Protein AF-A0A1Y1KBS5-F1 (afdb_monomer_lite)

Structure (mmCIF, N/CA/C/O backbone):
data_AF-A0A1Y1KBS5-F1
#
_entry.id   AF-A0A1Y1KBS5-F1
#
loop_
_atom_site.group_PDB
_atom_site.id
_atom_site.type_symbol
_atom_site.label_atom_id
_atom_site.label_alt_id
_atom_site.label_comp_id
_atom_site.label_asym_id
_atom_site.label_entity_id
_atom_site.label_seq_id
_atom_site.pdbx_PDB_ins_code
_atom_site.Cartn_x
_atom_site.Cartn_y
_atom_site.Cartn_z
_atom_site.occupancy
_atom_site.B_iso_or_equiv
_atom_site.auth_seq_id
_atom_site.auth_comp_id
_atom_site.auth_asym_id
_atom_site.auth_atom_id
_atom_site.pdbx_PDB_model_num
ATOM 1 N N . GLU A 1 1 ? 8.870 -13.545 -20.512 1.00 78.00 1 GLU A N 1
ATOM 2 C CA . GLU A 1 1 ? 8.605 -12.114 -20.749 1.00 78.00 1 GLU A CA 1
ATOM 3 C C . GLU A 1 1 ? 7.299 -11.747 -20.062 1.00 78.00 1 GLU A C 1
ATOM 5 O O . GLU A 1 1 ? 6.358 -12.534 -20.105 1.00 78.00 1 GLU A O 1
ATOM 10 N N . LEU A 1 2 ? 7.279 -10.629 -19.345 1.00 89.31 2 LEU A N 1
ATOM 11 C CA . LEU A 1 2 ? 6.117 -10.057 -18.674 1.00 89.31 2 LEU A CA 1
ATOM 12 C C . LEU A 1 2 ? 5.670 -8.845 -19.486 1.00 89.31 2 LEU A C 1
ATOM 14 O O . LEU A 1 2 ? 6.480 -7.964 -19.762 1.00 89.31 2 LEU A O 1
ATOM 18 N N . ASN A 1 3 ? 4.390 -8.800 -19.827 1.00 93.50 3 ASN A N 1
ATOM 19 C CA . ASN A 1 3 ? 3.772 -7.675 -20.507 1.00 93.50 3 ASN A CA 1
ATOM 20 C C . ASN A 1 3 ? 2.377 -7.476 -19.905 1.00 93.50 3 ASN A C 1
ATOM 22 O O . ASN A 1 3 ? 1.465 -8.260 -20.171 1.00 93.50 3 ASN A O 1
ATOM 26 N N . VAL A 1 4 ? 2.243 -6.492 -19.018 1.00 93.81 4 VAL A N 1
ATOM 27 C CA . VAL A 1 4 ? 1.003 -6.224 -18.278 1.00 93.81 4 VAL A CA 1
ATOM 28 C C . VAL A 1 4 ? 0.639 -4.753 -18.380 1.00 93.81 4 VAL A C 1
ATOM 30 O O . VAL A 1 4 ? 1.510 -3.890 -18.319 1.00 93.81 4 VAL A O 1
ATOM 33 N N . TRP A 1 5 ? -0.653 -4.479 -18.533 1.00 93.69 5 TRP A N 1
ATOM 34 C CA . TRP A 1 5 ? -1.177 -3.131 -18.716 1.00 93.69 5 TRP A CA 1
ATOM 35 C C . TRP A 1 5 ? -2.374 -2.907 -17.812 1.00 93.69 5 TRP A C 1
ATOM 37 O O . TRP A 1 5 ? -3.253 -3.766 -17.696 1.00 93.69 5 TRP A O 1
ATOM 47 N N . TYR A 1 6 ? -2.429 -1.723 -17.222 1.00 93.75 6 TYR A N 1
ATOM 48 C CA . TYR A 1 6 ? -3.608 -1.197 -16.564 1.00 93.75 6 TYR A CA 1
ATOM 49 C C . TYR A 1 6 ? -3.819 0.235 -17.046 1.00 93.75 6 TYR A C 1
ATOM 51 O O . TYR A 1 6 ? -3.122 1.147 -16.620 1.00 93.75 6 TYR A O 1
ATOM 59 N N . LEU A 1 7 ? -4.784 0.429 -17.951 1.00 92.12 7 LEU A N 1
ATOM 60 C CA . LEU A 1 7 ? -4.988 1.709 -18.639 1.00 92.12 7 LEU A CA 1
ATOM 61 C C . LEU A 1 7 ? -3.697 2.171 -19.347 1.00 92.12 7 LEU A C 1
ATOM 63 O O . LEU A 1 7 ? -3.204 1.451 -20.215 1.00 92.12 7 LEU A O 1
ATOM 67 N N . ASP A 1 8 ? -3.179 3.353 -19.009 1.00 91.19 8 ASP A N 1
ATOM 68 C CA . ASP A 1 8 ? -1.936 3.925 -19.534 1.00 91.19 8 ASP A CA 1
ATOM 69 C C . ASP A 1 8 ? -0.667 3.393 -18.846 1.00 91.19 8 ASP A C 1
ATOM 71 O O . ASP A 1 8 ? 0.430 3.563 -19.383 1.00 91.19 8 ASP A O 1
ATOM 75 N N . ASP A 1 9 ? -0.801 2.697 -17.713 1.00 91.75 9 ASP A N 1
ATOM 76 C CA . ASP A 1 9 ? 0.324 2.106 -16.989 1.00 91.75 9 ASP A CA 1
ATOM 77 C C . ASP A 1 9 ? 0.682 0.729 -17.572 1.00 91.75 9 ASP A C 1
ATOM 79 O O . ASP A 1 9 ? 0.059 -0.294 -17.268 1.00 91.75 9 ASP A O 1
ATOM 83 N N . GLY A 1 10 ? 1.711 0.703 -18.422 1.00 93.50 10 GLY A N 1
ATOM 84 C CA . GLY A 1 10 ? 2.309 -0.511 -18.982 1.00 93.50 10 GLY A CA 1
ATOM 85 C C . GLY A 1 10 ? 3.584 -0.927 -18.248 1.00 93.50 10 GLY A C 1
ATOM 86 O O . GLY A 1 10 ? 4.426 -0.095 -17.916 1.00 93.50 10 GLY A O 1
ATOM 87 N N . THR A 1 11 ? 3.763 -2.226 -18.008 1.00 94.44 11 THR A N 1
ATOM 88 C CA . THR A 1 11 ? 4.992 -2.797 -17.438 1.00 94.44 11 THR A CA 1
ATOM 89 C C . THR A 1 11 ? 5.506 -3.933 -18.306 1.00 94.44 11 THR A C 1
ATOM 91 O O . THR A 1 11 ? 4.813 -4.926 -18.541 1.00 94.44 11 THR A O 1
ATOM 94 N N . LEU A 1 12 ? 6.757 -3.785 -18.739 1.00 94.56 12 LEU A N 1
ATOM 95 C CA . LEU A 1 12 ? 7.503 -4.774 -19.506 1.00 94.56 12 LEU A CA 1
ATOM 96 C C . LEU A 1 12 ? 8.631 -5.339 -18.641 1.00 94.56 12 LEU A C 1
ATOM 98 O O . LEU A 1 12 ? 9.359 -4.577 -18.005 1.00 94.56 12 LEU A O 1
ATOM 102 N N . ALA A 1 13 ? 8.810 -6.659 -18.637 1.00 93.50 13 ALA A N 1
ATOM 103 C CA . ALA A 1 13 ? 9.985 -7.282 -18.032 1.00 93.50 13 ALA A CA 1
ATOM 104 C C . ALA A 1 13 ? 10.478 -8.479 -18.851 1.00 93.50 13 ALA A C 1
ATOM 106 O O . ALA A 1 13 ? 9.712 -9.348 -19.265 1.00 93.50 13 ALA A O 1
ATOM 107 N N . GLY A 1 14 ? 11.785 -8.557 -19.049 1.00 93.31 14 GLY A N 1
ATOM 108 C CA . GLY A 1 14 ? 12.427 -9.563 -19.885 1.00 93.31 14 GLY A CA 1
ATOM 109 C C . GLY A 1 14 ? 13.926 -9.319 -19.943 1.00 93.31 14 GLY A C 1
ATOM 110 O O . GLY A 1 14 ? 14.475 -8.610 -19.096 1.00 93.31 14 GLY A O 1
ATOM 111 N N . ASP A 1 15 ? 14.588 -9.897 -20.938 1.00 92.88 15 ASP A N 1
ATOM 112 C CA . ASP A 1 15 ? 15.961 -9.523 -21.244 1.00 92.88 15 ASP A CA 1
ATOM 113 C C . ASP A 1 15 ? 16.031 -8.074 -21.756 1.00 92.88 15 ASP A C 1
ATOM 115 O O . ASP A 1 15 ? 15.065 -7.514 -22.281 1.00 92.88 15 ASP A O 1
ATOM 119 N N . SER A 1 16 ? 17.193 -7.447 -21.582 1.00 92.25 16 SER A N 1
ATOM 120 C CA . SER A 1 16 ? 17.376 -6.032 -21.901 1.00 92.25 16 SER A CA 1
ATOM 121 C C . SER A 1 16 ? 17.174 -5.715 -23.383 1.00 92.25 16 SER A C 1
ATOM 123 O O . SER A 1 16 ? 16.747 -4.607 -23.700 1.00 92.25 16 SER A O 1
ATOM 125 N N . ALA A 1 17 ? 17.460 -6.655 -24.290 1.00 92.31 17 ALA A N 1
ATOM 126 C CA . ALA A 1 17 ? 17.305 -6.439 -25.724 1.00 92.31 17 ALA A CA 1
ATOM 127 C C . ALA A 1 17 ? 15.826 -6.458 -26.129 1.00 92.31 17 ALA A C 1
ATOM 129 O O . ALA A 1 17 ? 15.384 -5.546 -26.833 1.00 92.31 17 ALA A O 1
ATOM 130 N N . SER A 1 18 ? 15.059 -7.431 -25.635 1.00 94.00 18 SER A N 1
ATOM 131 C CA . SER A 1 18 ? 13.620 -7.537 -25.895 1.00 94.00 18 SER A CA 1
ATOM 132 C C . SER A 1 18 ? 12.861 -6.350 -25.313 1.00 94.00 18 SER A C 1
ATOM 134 O O . SER A 1 18 ? 12.137 -5.683 -26.044 1.00 94.00 18 SER A O 1
ATOM 136 N N . VAL A 1 19 ? 13.110 -5.979 -24.048 1.00 95.19 19 VAL A N 1
ATOM 137 C CA . VAL A 1 19 ? 12.432 -4.823 -23.424 1.00 95.19 19 VAL A CA 1
ATOM 138 C C . VAL A 1 19 ? 12.747 -3.518 -24.162 1.00 95.19 19 VAL A C 1
ATOM 140 O O . VAL A 1 19 ? 11.865 -2.679 -24.337 1.00 95.19 19 VAL A O 1
ATOM 143 N N . LEU A 1 20 ? 13.987 -3.333 -24.627 1.00 94.50 20 LEU A N 1
ATOM 144 C CA . LEU A 1 20 ? 14.370 -2.154 -25.406 1.00 94.50 20 LEU A CA 1
ATOM 145 C C . LEU A 1 20 ? 13.650 -2.112 -26.764 1.00 94.50 20 LEU A C 1
ATOM 147 O O . LEU A 1 20 ? 13.187 -1.048 -27.179 1.00 94.50 20 LEU A O 1
ATOM 151 N N . SER A 1 21 ? 13.549 -3.260 -27.439 1.00 95.25 21 SER A N 1
ATOM 152 C CA . SER A 1 21 ? 12.833 -3.399 -28.711 1.00 95.25 21 SER A CA 1
ATOM 153 C C . SER A 1 21 ? 11.339 -3.116 -28.547 1.00 95.25 21 SER A C 1
ATOM 155 O O . SER A 1 21 ? 10.781 -2.296 -29.279 1.00 95.25 21 SER A O 1
ATOM 157 N N . ASP A 1 22 ? 10.708 -3.724 -27.544 1.00 95.19 22 ASP A N 1
ATOM 158 C CA . ASP A 1 22 ? 9.288 -3.545 -27.238 1.00 95.19 22 ASP A CA 1
ATOM 159 C C . ASP A 1 22 ? 8.978 -2.092 -26.871 1.00 95.19 22 ASP A C 1
ATOM 161 O O . ASP A 1 22 ? 8.011 -1.507 -27.361 1.00 95.19 22 ASP A O 1
ATOM 165 N N . PHE A 1 23 ? 9.830 -1.461 -26.060 1.00 95.12 23 PHE A N 1
ATOM 166 C CA . PHE A 1 23 ? 9.672 -0.055 -25.699 1.00 95.12 23 PHE A CA 1
ATOM 167 C C . PHE A 1 23 ? 9.786 0.871 -26.920 1.00 95.12 23 PHE A C 1
ATOM 169 O O . PHE A 1 23 ? 8.976 1.788 -27.082 1.00 95.12 23 PHE A O 1
ATOM 176 N N . ALA A 1 24 ? 10.731 0.609 -27.830 1.00 95.12 24 ALA A N 1
ATOM 177 C CA . ALA A 1 24 ? 10.845 1.353 -29.085 1.00 95.12 24 ALA A CA 1
ATOM 178 C C . ALA A 1 24 ? 9.603 1.173 -29.976 1.00 95.12 24 ALA A C 1
ATOM 180 O O . ALA A 1 24 ? 9.110 2.147 -30.559 1.00 95.12 24 ALA A O 1
ATOM 181 N N . GLN A 1 25 ? 9.067 -0.048 -30.048 1.00 95.44 25 GLN A N 1
ATOM 182 C CA . GLN A 1 25 ? 7.834 -0.339 -30.773 1.00 95.44 25 GLN A CA 1
ATOM 183 C C . GLN A 1 25 ? 6.643 0.411 -30.168 1.00 95.44 25 GLN A C 1
ATOM 185 O O . GLN A 1 25 ? 5.883 1.029 -30.910 1.00 95.44 25 GLN A O 1
ATOM 190 N N . ILE A 1 26 ? 6.513 0.441 -28.840 1.00 94.88 26 ILE A N 1
ATOM 191 C CA . ILE A 1 26 ? 5.456 1.193 -28.151 1.00 94.88 26 ILE A CA 1
ATOM 192 C C . ILE A 1 26 ? 5.533 2.679 -28.499 1.00 94.88 26 ILE A C 1
ATOM 194 O O . ILE A 1 26 ? 4.509 3.262 -28.850 1.00 94.88 26 ILE A O 1
ATOM 198 N N . ILE A 1 27 ? 6.718 3.296 -28.460 1.00 94.38 27 ILE A N 1
ATOM 199 C CA . ILE A 1 27 ? 6.883 4.709 -28.843 1.00 94.38 27 ILE A CA 1
ATOM 200 C C . ILE A 1 27 ? 6.429 4.929 -30.294 1.00 94.38 27 ILE A C 1
ATOM 202 O O . ILE A 1 27 ? 5.740 5.908 -30.589 1.00 94.38 27 ILE A O 1
ATOM 206 N N . HIS A 1 28 ? 6.803 4.027 -31.203 1.00 95.31 28 HIS A N 1
ATOM 207 C CA . HIS A 1 28 ? 6.451 4.133 -32.616 1.00 95.31 28 HIS A CA 1
ATOM 208 C C . HIS A 1 28 ? 4.943 3.984 -32.865 1.00 95.31 28 HIS A C 1
ATOM 210 O O . HIS A 1 28 ? 4.353 4.833 -33.534 1.00 95.31 28 HIS A O 1
A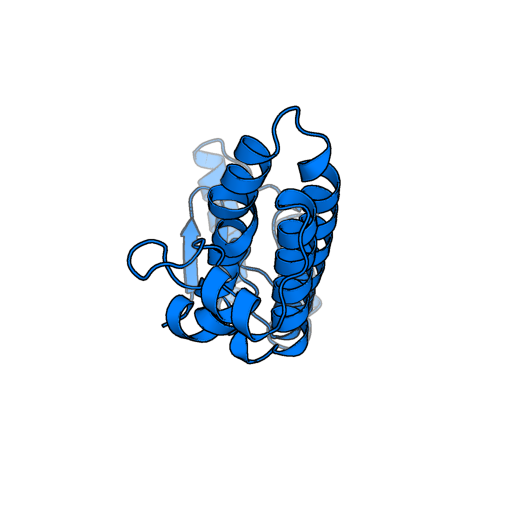TOM 216 N N . GLU A 1 29 ? 4.312 2.945 -32.316 1.00 95.44 29 GLU A N 1
ATOM 217 C CA . GLU A 1 29 ? 2.877 2.692 -32.489 1.00 95.44 29 GLU A CA 1
ATOM 218 C C . GLU A 1 29 ? 2.019 3.741 -31.767 1.00 95.44 29 GLU A C 1
ATOM 220 O O . GLU A 1 29 ? 1.023 4.198 -32.327 1.00 95.44 29 GLU A O 1
ATOM 225 N N . SER A 1 30 ? 2.439 4.210 -30.584 1.00 93.81 30 SER A N 1
ATOM 226 C CA . SER A 1 30 ? 1.744 5.279 -29.846 1.00 93.81 30 SER A CA 1
ATOM 227 C C . SER A 1 30 ? 1.635 6.554 -30.681 1.00 93.81 30 SER A C 1
ATOM 229 O O . SER A 1 30 ? 0.561 7.147 -30.779 1.00 93.81 30 SER A O 1
ATOM 231 N N . ARG A 1 31 ? 2.709 6.933 -31.386 1.00 94.81 31 ARG A N 1
ATOM 232 C CA . ARG A 1 31 ? 2.702 8.115 -32.261 1.00 94.81 31 ARG A CA 1
ATOM 233 C C . ARG A 1 31 ? 1.718 7.996 -33.423 1.00 94.81 31 ARG A C 1
ATOM 235 O O . ARG A 1 31 ? 1.143 9.005 -33.822 1.00 94.81 31 ARG A O 1
ATOM 242 N N . LYS A 1 32 ? 1.482 6.789 -33.955 1.00 96.69 32 LYS A N 1
ATOM 243 C CA . LYS A 1 32 ? 0.517 6.578 -35.054 1.00 96.69 32 LYS A CA 1
ATOM 244 C C . LYS A 1 32 ? -0.920 6.877 -34.638 1.00 96.69 32 LYS A C 1
ATOM 246 O O . LYS A 1 32 ? -1.723 7.261 -35.482 1.00 96.69 32 LYS A O 1
ATOM 251 N N . ILE A 1 33 ? -1.227 6.717 -33.354 1.00 96.00 33 ILE A N 1
ATOM 252 C CA . ILE A 1 33 ? -2.541 7.010 -32.772 1.00 96.00 33 ILE A CA 1
ATOM 253 C C . ILE A 1 33 ? -2.579 8.362 -32.043 1.00 96.00 33 ILE A C 1
ATOM 255 O O . ILE A 1 33 ? -3.552 8.660 -31.357 1.00 96.00 33 ILE A O 1
ATOM 259 N N . GLY A 1 34 ? -1.544 9.195 -32.206 1.00 95.62 34 GLY A N 1
ATOM 260 C CA . GLY A 1 34 ? -1.472 10.534 -31.616 1.00 95.62 34 GLY A CA 1
ATOM 261 C C . GLY A 1 34 ? -1.155 10.557 -30.117 1.00 95.62 34 GLY A C 1
ATOM 262 O O . GLY A 1 34 ? -1.434 11.557 -29.461 1.00 95.62 34 GLY A O 1
ATOM 263 N N . LEU A 1 35 ? -0.592 9.475 -29.572 1.00 95.00 35 LEU A N 1
ATOM 264 C CA . LEU A 1 35 ? -0.129 9.391 -28.189 1.00 95.00 35 LEU A CA 1
ATOM 265 C C . LEU A 1 35 ? 1.389 9.570 -28.097 1.00 95.00 35 LEU A C 1
ATOM 267 O O . LEU A 1 35 ? 2.147 9.179 -28.988 1.00 95.00 35 LEU A O 1
ATOM 271 N N . GLU A 1 36 ? 1.836 10.108 -26.968 1.00 93.50 36 GLU A N 1
ATOM 272 C CA . GLU A 1 36 ? 3.248 10.276 -26.640 1.00 93.50 36 GLU A CA 1
ATOM 273 C C . GLU A 1 36 ? 3.545 9.683 -25.264 1.00 93.50 36 GLU A C 1
ATOM 275 O O . GLU A 1 36 ? 2.777 9.842 -24.315 1.00 93.50 36 GLU A O 1
ATOM 280 N N . ILE A 1 37 ? 4.685 9.002 -25.158 1.00 93.00 37 ILE A N 1
ATOM 281 C CA . ILE A 1 37 ? 5.187 8.490 -23.885 1.00 93.00 37 ILE A CA 1
ATOM 282 C C . ILE A 1 37 ? 5.711 9.657 -23.054 1.00 93.00 37 ILE A C 1
ATOM 284 O O . ILE A 1 37 ? 6.393 10.532 -23.580 1.00 93.00 37 ILE A O 1
ATOM 288 N N . ASN A 1 38 ? 5.423 9.646 -21.751 1.00 93.62 38 ASN A N 1
ATOM 289 C CA . ASN A 1 38 ? 5.954 10.615 -20.799 1.00 93.62 38 ASN A CA 1
ATOM 290 C C . ASN A 1 38 ? 7.222 10.058 -20.121 1.00 93.62 38 ASN A C 1
ATOM 292 O O . ASN A 1 38 ? 7.095 9.290 -19.164 1.00 93.62 38 ASN A O 1
ATOM 296 N N . PRO A 1 39 ? 8.438 10.481 -20.526 1.00 91.75 39 PRO A N 1
ATOM 297 C CA . PRO A 1 39 ? 9.679 9.910 -20.002 1.00 91.75 39 PRO A CA 1
ATOM 298 C C . PRO A 1 39 ? 9.811 10.069 -18.487 1.00 91.75 39 PRO A C 1
ATOM 300 O O . PRO A 1 39 ? 10.280 9.162 -17.813 1.00 91.75 39 PRO A O 1
ATOM 303 N N . SER A 1 40 ? 9.339 11.194 -17.938 1.00 91.06 40 SER A N 1
ATOM 304 C CA . SER A 1 40 ? 9.466 11.506 -16.508 1.00 91.06 40 SER A CA 1
ATOM 305 C C . SER A 1 40 ? 8.636 10.598 -15.596 1.00 91.06 40 SER A C 1
ATOM 307 O O . SER A 1 40 ? 8.926 10.503 -14.401 1.00 91.06 40 SER A O 1
ATOM 309 N N . LYS A 1 41 ? 7.613 9.937 -16.154 1.00 90.50 41 LYS A N 1
ATOM 310 C CA . LYS A 1 41 ? 6.782 8.942 -15.465 1.00 90.50 41 LYS A CA 1
ATOM 311 C C . LYS A 1 41 ? 7.227 7.505 -15.734 1.00 90.50 41 LYS A C 1
ATOM 313 O O . LYS A 1 41 ? 6.834 6.619 -14.988 1.00 90.50 41 LYS A O 1
ATOM 318 N N . CYS A 1 42 ? 8.021 7.268 -16.775 1.00 92.75 42 CYS A N 1
ATOM 319 C CA . CYS A 1 42 ? 8.546 5.942 -17.068 1.00 92.75 42 CYS A CA 1
ATOM 320 C C . CYS A 1 42 ? 9.711 5.607 -16.136 1.00 92.75 42 CYS A C 1
ATOM 322 O O . CYS A 1 42 ? 10.640 6.401 -15.950 1.00 92.75 42 CYS A O 1
ATOM 324 N N . GLU A 1 43 ? 9.671 4.397 -15.592 1.00 92.88 43 GLU A N 1
ATOM 325 C CA . GLU A 1 43 ? 10.657 3.895 -14.647 1.00 92.88 43 GLU A CA 1
ATOM 326 C C . GLU A 1 43 ? 11.365 2.671 -15.232 1.00 92.88 43 GLU A C 1
ATOM 328 O O . GLU A 1 43 ? 10.736 1.775 -15.791 1.00 92.88 43 GLU A O 1
ATOM 333 N N . LEU A 1 44 ? 12.691 2.644 -15.110 1.00 92.81 44 LEU A N 1
ATOM 334 C CA . LEU A 1 44 ? 13.542 1.532 -15.513 1.00 92.81 44 LEU A CA 1
ATOM 335 C C . LEU A 1 44 ? 14.182 0.919 -14.271 1.00 92.81 44 LEU A C 1
ATOM 337 O O . LEU A 1 44 ? 14.786 1.624 -13.459 1.00 92.81 44 LEU A O 1
ATOM 341 N N . HIS A 1 45 ? 14.082 -0.401 -14.146 1.00 91.88 45 HIS A N 1
ATOM 342 C CA . HIS A 1 45 ? 14.677 -1.143 -13.046 1.00 91.88 45 HIS A CA 1
ATOM 343 C C . HIS A 1 45 ? 15.492 -2.332 -13.548 1.00 91.88 45 HIS A C 1
ATOM 345 O O . HIS A 1 45 ? 15.014 -3.128 -14.353 1.00 91.88 45 HIS A O 1
ATOM 351 N N . PHE A 1 46 ? 16.700 -2.486 -13.008 1.00 89.94 46 PHE A N 1
ATOM 352 C CA . PHE A 1 46 ? 17.543 -3.655 -13.228 1.00 89.94 46 PHE A CA 1
ATOM 353 C C . PHE A 1 46 ? 17.405 -4.609 -12.037 1.00 89.94 46 PHE A C 1
ATOM 355 O O . PHE A 1 46 ? 17.652 -4.229 -10.893 1.00 89.94 46 PHE A O 1
ATOM 362 N N . MET A 1 47 ? 17.010 -5.860 -12.302 1.00 84.25 47 MET A N 1
ATOM 363 C CA . MET A 1 47 ? 16.909 -6.889 -11.253 1.00 84.25 47 MET A CA 1
ATOM 364 C C . MET A 1 47 ? 18.292 -7.274 -10.695 1.00 84.25 47 MET A C 1
ATOM 366 O O . MET A 1 47 ? 18.427 -7.565 -9.499 1.00 84.25 47 MET A O 1
ATOM 370 N N . SER A 1 48 ? 19.309 -7.226 -11.557 1.00 84.44 48 SER A N 1
ATOM 371 C CA . SER A 1 48 ? 20.731 -7.416 -11.245 1.00 84.44 48 SER A CA 1
ATOM 372 C C . SER A 1 48 ? 21.448 -6.063 -11.128 1.00 84.44 48 SER A C 1
ATOM 374 O O . SER A 1 48 ? 20.800 -5.033 -10.945 1.00 84.44 48 SER A O 1
ATOM 376 N N . ASP A 1 49 ? 22.777 -6.063 -11.216 1.00 84.56 49 ASP A N 1
ATOM 377 C CA . ASP A 1 49 ? 23.562 -4.833 -11.290 1.00 84.56 49 ASP A CA 1
ATOM 378 C C . ASP A 1 49 ? 23.171 -3.988 -12.510 1.00 84.56 49 ASP A C 1
ATOM 380 O O . ASP A 1 49 ? 22.771 -4.509 -13.556 1.00 84.56 49 ASP A O 1
ATOM 384 N N . THR A 1 50 ? 23.276 -2.669 -12.353 1.00 85.56 50 THR A N 1
ATOM 385 C CA . THR A 1 50 ? 22.987 -1.711 -13.419 1.00 85.56 50 THR A CA 1
ATOM 386 C C . THR A 1 50 ? 23.946 -1.918 -14.585 1.00 85.56 50 THR A C 1
ATOM 388 O O . THR A 1 50 ? 25.163 -1.856 -14.419 1.00 85.56 50 THR A O 1
ATOM 391 N N . ASP A 1 51 ? 23.388 -2.099 -15.779 1.00 89.38 51 ASP A N 1
ATOM 392 C CA . ASP A 1 51 ? 24.145 -2.084 -17.025 1.00 89.38 51 ASP A CA 1
ATOM 393 C C . ASP A 1 51 ? 24.081 -0.674 -17.630 1.00 89.38 51 ASP A C 1
ATOM 395 O O . ASP A 1 51 ? 23.055 -0.246 -18.169 1.00 89.38 51 ASP A O 1
ATOM 399 N N . GLU A 1 52 ? 25.188 0.060 -17.511 1.00 90.06 52 GLU A N 1
ATOM 400 C CA . GLU A 1 52 ? 25.324 1.438 -17.997 1.00 90.06 52 GLU A CA 1
ATOM 401 C C . GLU A 1 52 ? 25.112 1.557 -19.513 1.00 90.06 52 GLU A C 1
ATOM 403 O O . GLU A 1 52 ? 24.588 2.564 -19.994 1.00 90.06 52 GLU A O 1
ATOM 408 N N . GLU A 1 53 ? 25.478 0.537 -20.290 1.00 91.62 53 GLU A N 1
ATOM 409 C CA . GLU A 1 53 ? 25.300 0.565 -21.742 1.00 91.62 53 GLU A CA 1
ATOM 410 C C . GLU A 1 53 ? 23.830 0.382 -22.116 1.00 91.62 53 GLU A C 1
ATOM 412 O O . GLU A 1 53 ? 23.317 1.073 -23.003 1.00 91.62 53 GLU A O 1
ATOM 417 N N . VAL A 1 54 ? 23.117 -0.491 -21.405 1.00 90.88 54 VAL A N 1
ATOM 418 C CA . VAL A 1 54 ? 21.664 -0.634 -21.560 1.00 90.88 54 VAL A CA 1
ATOM 419 C C . VAL A 1 54 ? 20.950 0.644 -21.121 1.00 90.88 54 VAL A C 1
ATOM 421 O O . VAL A 1 54 ? 20.087 1.140 -21.849 1.00 90.88 54 VAL A O 1
ATOM 424 N N . LEU A 1 55 ? 21.334 1.229 -19.984 1.00 91.50 55 LEU A N 1
ATOM 425 C CA . LEU A 1 55 ? 20.747 2.474 -19.486 1.00 91.50 55 LEU A CA 1
ATOM 426 C C . LEU A 1 55 ? 20.898 3.620 -20.499 1.00 91.50 55 LEU A C 1
ATOM 428 O O . LEU A 1 55 ? 19.914 4.299 -20.802 1.00 91.50 55 LEU A O 1
ATOM 432 N N . LYS A 1 56 ? 22.089 3.797 -21.088 1.00 93.38 56 LYS A N 1
ATOM 433 C CA . LYS A 1 56 ? 22.326 4.797 -22.145 1.00 93.38 56 LYS A CA 1
ATOM 434 C C . LYS A 1 56 ? 21.414 4.593 -23.353 1.00 93.38 56 LYS A C 1
ATOM 436 O O . LYS A 1 56 ? 20.914 5.570 -23.908 1.00 93.38 56 LYS A O 1
ATOM 441 N N . ARG A 1 57 ? 21.164 3.344 -23.762 1.00 94.56 57 ARG A N 1
ATOM 442 C CA . ARG A 1 57 ? 20.252 3.042 -24.881 1.00 94.56 57 ARG A CA 1
ATOM 443 C C . ARG A 1 57 ? 18.813 3.447 -24.568 1.00 94.56 57 ARG A C 1
ATOM 445 O O . ARG A 1 57 ? 18.168 4.061 -25.415 1.00 94.56 57 ARG A O 1
ATOM 452 N N . PHE A 1 58 ? 18.328 3.180 -23.355 1.00 93.44 58 PHE A N 1
ATOM 453 C CA . PHE A 1 58 ? 17.005 3.647 -22.924 1.00 93.44 58 PHE A CA 1
ATOM 454 C C . PHE A 1 58 ? 16.923 5.176 -22.857 1.00 93.44 58 PHE A C 1
ATOM 456 O O . PHE A 1 58 ? 15.939 5.755 -23.314 1.00 93.44 58 PHE A O 1
ATOM 463 N N . GLN A 1 59 ? 17.964 5.841 -22.352 1.00 92.88 59 GLN A N 1
ATOM 464 C CA . GLN A 1 59 ? 18.027 7.305 -22.305 1.00 92.88 59 GLN A CA 1
ATOM 465 C C . GLN A 1 59 ? 18.075 7.944 -23.699 1.00 92.88 59 GLN A C 1
ATOM 467 O O . GLN A 1 59 ? 17.516 9.021 -23.888 1.00 92.88 59 GLN A O 1
ATOM 472 N N . LEU A 1 60 ? 18.698 7.282 -24.680 1.00 93.88 60 LEU A N 1
ATOM 473 C CA . LEU A 1 60 ? 18.699 7.731 -26.073 1.00 93.88 60 LEU A CA 1
ATOM 474 C C . LEU A 1 60 ? 17.301 7.633 -26.704 1.00 93.88 60 LEU A C 1
ATOM 476 O O . LEU A 1 60 ? 16.905 8.527 -27.449 1.00 93.88 60 LEU A O 1
ATOM 480 N N . LEU A 1 61 ? 16.556 6.563 -26.405 1.00 92.31 61 LEU A N 1
ATOM 481 C CA . LEU A 1 61 ? 15.189 6.370 -26.901 1.00 92.31 61 LEU A CA 1
ATOM 482 C C . LEU A 1 61 ? 14.173 7.300 -26.229 1.00 92.31 61 LEU A C 1
ATOM 484 O O . LEU A 1 61 ? 13.268 7.806 -26.891 1.00 92.31 61 LEU A O 1
ATOM 488 N N . SER A 1 62 ? 14.310 7.512 -24.920 1.00 91.81 62 SER A N 1
ATOM 489 C CA . SER A 1 62 ? 13.384 8.301 -24.108 1.00 91.81 62 SER A CA 1
ATOM 490 C C . SER A 1 62 ? 14.156 9.169 -23.105 1.00 91.81 62 SER A C 1
ATOM 492 O O . SER A 1 62 ? 14.311 8.785 -21.937 1.00 91.81 62 SER A O 1
ATOM 494 N N . PRO A 1 63 ? 14.634 10.355 -23.535 1.00 91.12 63 PRO A N 1
ATOM 495 C CA . PRO A 1 63 ? 15.369 11.272 -22.672 1.00 91.12 63 PRO A CA 1
ATOM 496 C C . PRO A 1 63 ? 14.528 11.680 -21.459 1.00 91.12 63 PRO A C 1
ATOM 498 O O . PRO A 1 63 ? 13.450 12.252 -21.603 1.00 91.12 63 PRO A O 1
ATOM 501 N N . GLY A 1 64 ? 15.020 11.381 -20.256 1.00 88.06 64 GLY A N 1
ATOM 502 C CA . GLY A 1 64 ? 14.318 11.658 -18.998 1.00 88.06 64 GLY A CA 1
ATOM 503 C C . GLY A 1 64 ? 13.661 10.446 -18.333 1.00 88.06 64 GLY A C 1
ATOM 504 O O . GLY A 1 64 ? 13.051 10.626 -17.281 1.00 88.06 64 GLY A O 1
ATOM 505 N N . ILE A 1 65 ? 13.809 9.236 -18.894 1.00 91.94 65 ILE A N 1
ATOM 506 C CA . ILE A 1 65 ? 13.434 7.994 -18.202 1.00 91.94 65 ILE A CA 1
ATOM 507 C C . ILE A 1 65 ? 14.172 7.876 -16.864 1.00 91.94 65 ILE A C 1
ATOM 509 O O . ILE A 1 65 ? 15.379 8.129 -16.772 1.00 91.94 65 ILE A O 1
ATOM 513 N N . ARG A 1 66 ? 13.446 7.510 -15.807 1.00 90.62 66 ARG A N 1
ATOM 514 C CA . ARG A 1 66 ? 13.993 7.450 -14.448 1.00 90.62 66 ARG A CA 1
ATOM 515 C C . ARG A 1 66 ? 14.507 6.050 -14.151 1.00 90.62 66 ARG A C 1
ATOM 517 O O . ARG A 1 66 ? 13.756 5.088 -14.230 1.00 90.62 66 ARG A O 1
ATOM 524 N N . SER A 1 67 ? 15.768 5.930 -13.744 1.00 88.12 67 SER A N 1
ATOM 525 C CA . SER A 1 67 ? 16.273 4.677 -13.176 1.00 88.12 67 SER A CA 1
ATOM 526 C C . SER A 1 67 ? 15.873 4.597 -11.705 1.00 88.12 67 SER A C 1
ATOM 528 O O . SER A 1 67 ? 16.240 5.474 -10.919 1.00 88.12 67 SER A O 1
ATOM 530 N N . ILE A 1 68 ? 15.131 3.560 -11.325 1.00 86.50 68 ILE A N 1
ATOM 531 C CA . ILE A 1 68 ? 14.661 3.357 -9.950 1.00 86.50 68 ILE A CA 1
ATOM 532 C C . ILE A 1 68 ? 15.471 2.282 -9.228 1.00 86.50 68 ILE A C 1
ATOM 534 O O . ILE A 1 68 ? 15.884 1.269 -9.799 1.00 86.50 68 ILE A O 1
ATOM 538 N N . THR A 1 69 ? 15.692 2.498 -7.933 1.00 82.50 69 THR A N 1
ATOM 539 C CA . THR A 1 69 ? 16.361 1.533 -7.058 1.00 82.50 69 THR A CA 1
ATOM 540 C C . THR A 1 69 ? 15.364 0.516 -6.503 1.00 82.50 69 THR A C 1
ATOM 542 O O . THR A 1 69 ? 14.157 0.757 -6.457 1.00 82.50 69 THR A O 1
ATOM 545 N N . LYS A 1 70 ? 15.881 -0.619 -6.009 1.00 79.19 70 LYS A N 1
ATOM 546 C CA . LYS A 1 70 ? 15.078 -1.672 -5.352 1.00 79.19 70 LYS A CA 1
ATOM 547 C C . LYS A 1 70 ? 14.244 -1.146 -4.178 1.00 79.19 70 LYS A C 1
ATOM 549 O O . LYS A 1 70 ? 13.231 -1.745 -3.830 1.00 79.19 70 LYS A O 1
ATOM 554 N N . ASP A 1 71 ? 14.672 -0.036 -3.586 1.00 79.19 71 ASP A N 1
ATOM 555 C CA . ASP A 1 71 ? 14.085 0.561 -2.389 1.00 79.19 71 ASP A CA 1
ATOM 556 C C . ASP A 1 71 ? 12.715 1.197 -2.634 1.00 79.19 71 ASP A C 1
ATOM 558 O O . ASP A 1 71 ? 11.936 1.301 -1.696 1.00 79.19 71 ASP A O 1
ATOM 562 N N . ASN A 1 72 ? 12.419 1.596 -3.874 1.00 79.56 72 ASN A N 1
ATOM 563 C CA . ASN A 1 72 ? 11.184 2.300 -4.241 1.00 79.56 72 ASN A CA 1
ATOM 564 C C . ASN A 1 72 ? 10.414 1.586 -5.360 1.00 79.56 72 ASN A C 1
ATOM 566 O O . ASN A 1 72 ? 9.552 2.182 -5.998 1.00 79.56 72 ASN A O 1
ATOM 570 N N . LEU A 1 73 ? 10.740 0.319 -5.625 1.00 90.12 73 LEU A N 1
ATOM 571 C CA . LEU A 1 73 ? 10.118 -0.439 -6.700 1.00 90.12 73 LEU A CA 1
ATOM 572 C C . LEU A 1 73 ? 8.670 -0.790 -6.331 1.00 90.12 73 LEU A C 1
ATOM 574 O O . LEU A 1 73 ? 8.419 -1.659 -5.488 1.00 90.12 73 LEU A O 1
ATOM 578 N N . THR A 1 74 ? 7.729 -0.124 -6.993 1.00 92.19 74 THR A N 1
ATOM 579 C CA . THR A 1 74 ? 6.292 -0.378 -6.865 1.00 92.19 74 THR A CA 1
ATOM 580 C C . THR A 1 74 ? 5.677 -0.625 -8.236 1.00 92.19 74 THR A C 1
ATOM 582 O O . THR A 1 74 ? 6.135 -0.079 -9.232 1.00 92.19 74 THR A O 1
ATOM 585 N N . LEU A 1 75 ? 4.635 -1.448 -8.285 1.00 91.50 75 LEU A N 1
ATOM 586 C CA . LEU A 1 75 ? 3.846 -1.717 -9.480 1.00 91.50 75 LEU A CA 1
ATOM 587 C C . LEU A 1 75 ? 2.381 -1.454 -9.158 1.00 91.50 75 LEU A C 1
ATOM 589 O O . LEU A 1 75 ? 1.823 -2.103 -8.277 1.00 91.50 75 LEU A O 1
ATOM 593 N N . LEU A 1 76 ? 1.766 -0.479 -9.830 1.00 90.00 76 LEU A N 1
ATOM 594 C CA . LEU A 1 76 ? 0.402 -0.022 -9.522 1.00 90.00 76 LEU A CA 1
ATOM 595 C C . LEU A 1 76 ? 0.231 0.332 -8.028 1.00 90.00 76 LEU A C 1
ATOM 597 O O . LEU A 1 76 ? -0.813 0.104 -7.426 1.00 90.00 76 LEU A O 1
ATOM 601 N N . GLY A 1 77 ? 1.289 0.832 -7.384 1.00 89.94 77 GLY A N 1
ATOM 602 C CA . GLY A 1 77 ? 1.323 1.117 -5.946 1.00 89.94 77 GLY A CA 1
ATOM 603 C C . GLY A 1 77 ? 1.531 -0.099 -5.031 1.00 89.94 77 GLY A C 1
ATOM 604 O O . GLY A 1 77 ? 1.607 0.080 -3.817 1.00 89.94 77 GLY A O 1
ATOM 605 N N . ALA A 1 78 ? 1.628 -1.320 -5.567 1.00 93.75 78 ALA A N 1
ATOM 606 C CA . ALA A 1 78 ? 2.016 -2.505 -4.808 1.00 93.75 78 ALA A CA 1
ATOM 607 C C . ALA A 1 78 ? 3.552 -2.600 -4.732 1.00 93.75 78 ALA A C 1
ATOM 609 O O . ALA A 1 78 ? 4.213 -2.618 -5.771 1.00 93.75 78 ALA A O 1
ATOM 610 N N . PRO A 1 79 ? 4.153 -2.659 -3.537 1.00 94.75 79 PRO A N 1
ATOM 611 C CA . PRO A 1 79 ? 5.598 -2.789 -3.394 1.00 94.75 79 PRO A CA 1
ATOM 612 C C . PRO A 1 79 ? 6.080 -4.176 -3.835 1.00 94.75 79 PRO A C 1
ATOM 614 O O . PRO A 1 79 ? 5.519 -5.192 -3.431 1.00 94.75 79 PRO A O 1
ATOM 617 N N . LEU A 1 80 ? 7.155 -4.223 -4.627 1.00 92.06 80 LEU A N 1
ATOM 618 C CA . LEU A 1 80 ? 7.711 -5.486 -5.138 1.00 92.06 80 LEU A CA 1
ATOM 619 C C . LEU A 1 80 ? 8.859 -6.045 -4.286 1.00 92.06 80 LEU A C 1
ATOM 621 O O . LEU A 1 80 ? 9.237 -7.205 -4.439 1.00 92.06 80 LEU A O 1
ATOM 625 N N . THR A 1 81 ? 9.433 -5.240 -3.390 1.00 92.00 81 THR A N 1
ATOM 626 C CA . THR A 1 81 ? 10.531 -5.653 -2.503 1.00 92.00 81 THR A CA 1
ATOM 627 C C . THR A 1 81 ? 10.171 -5.405 -1.043 1.00 92.00 81 THR A C 1
ATOM 629 O O . THR A 1 81 ? 9.368 -4.526 -0.730 1.00 92.00 81 THR A O 1
ATOM 632 N N . SER A 1 82 ? 10.812 -6.125 -0.118 1.00 92.19 82 SER A N 1
ATOM 633 C CA . SER A 1 82 ? 10.584 -5.923 1.321 1.00 92.19 82 SER A CA 1
ATOM 634 C C . SER A 1 82 ? 10.932 -4.505 1.784 1.00 92.19 82 SER A C 1
ATOM 636 O O . SER A 1 82 ? 10.288 -3.968 2.683 1.00 92.19 82 SER A O 1
ATOM 638 N N . LYS A 1 83 ? 11.933 -3.874 1.160 1.00 91.50 83 LYS A N 1
ATOM 639 C CA . LYS A 1 83 ? 12.338 -2.505 1.496 1.00 91.50 83 LYS A CA 1
ATOM 640 C C . LYS A 1 83 ? 11.349 -1.471 0.956 1.00 91.50 83 LYS A C 1
ATOM 642 O O . LYS A 1 83 ? 10.965 -0.575 1.705 1.00 91.50 83 LYS A O 1
ATOM 647 N N . ALA A 1 84 ? 10.860 -1.656 -0.273 1.00 93.25 84 ALA A N 1
ATOM 648 C CA . ALA A 1 84 ? 9.766 -0.851 -0.814 1.00 93.25 84 ALA A CA 1
ATOM 649 C C . ALA A 1 84 ? 8.493 -1.007 0.027 1.00 93.25 84 ALA A C 1
ATOM 651 O O . ALA A 1 84 ? 7.845 -0.015 0.344 1.00 93.25 84 ALA A O 1
ATOM 652 N N . ALA A 1 85 ? 8.183 -2.226 0.477 1.00 95.31 85 ALA A N 1
ATOM 653 C CA . ALA A 1 85 ? 7.040 -2.491 1.343 1.00 95.31 85 ALA A CA 1
ATOM 654 C C . ALA A 1 85 ? 7.122 -1.712 2.655 1.00 95.31 85 ALA A C 1
ATOM 656 O O . ALA A 1 85 ? 6.173 -1.018 3.017 1.00 95.31 85 ALA A O 1
ATOM 657 N N . MET A 1 86 ? 8.272 -1.757 3.330 1.00 94.88 86 MET A N 1
ATOM 658 C CA . MET A 1 86 ? 8.493 -0.982 4.549 1.00 94.88 86 MET A CA 1
ATOM 659 C C . MET A 1 86 ? 8.362 0.530 4.298 1.00 94.88 86 MET A C 1
ATOM 661 O O . MET A 1 86 ? 7.747 1.230 5.101 1.00 94.88 86 MET A O 1
ATOM 665 N N . CYS A 1 87 ? 8.898 1.038 3.184 1.00 93.81 87 CYS A N 1
ATOM 666 C CA . CYS A 1 87 ? 8.775 2.447 2.807 1.00 93.81 87 CYS A CA 1
ATOM 667 C C . CYS A 1 87 ? 7.302 2.845 2.607 1.00 93.81 87 CYS A C 1
ATOM 669 O O . CYS A 1 87 ? 6.815 3.756 3.275 1.00 93.81 87 CYS A O 1
ATOM 671 N N . CYS A 1 88 ? 6.559 2.094 1.786 1.00 95.12 88 CYS A N 1
ATOM 672 C CA . CYS A 1 88 ? 5.137 2.328 1.531 1.00 95.12 88 CYS A CA 1
ATOM 673 C C . CYS A 1 88 ? 4.291 2.269 2.810 1.00 95.12 88 CYS A C 1
ATOM 675 O O . CYS A 1 88 ? 3.414 3.111 3.000 1.00 95.12 88 CYS A O 1
ATOM 677 N N . LEU A 1 89 ? 4.549 1.302 3.698 1.00 96.25 89 LEU A N 1
ATOM 678 C CA . LEU A 1 89 ? 3.829 1.167 4.968 1.00 96.25 89 LEU A CA 1
ATOM 679 C C . LEU A 1 89 ? 4.110 2.354 5.901 1.00 96.25 89 LEU A C 1
ATOM 681 O O . LEU A 1 89 ? 3.169 2.911 6.462 1.00 96.25 89 LEU A O 1
ATOM 685 N N . ASN A 1 90 ? 5.363 2.801 6.012 1.00 96.50 90 ASN A N 1
ATOM 686 C CA . ASN A 1 90 ? 5.710 3.988 6.801 1.00 96.50 90 ASN A CA 1
ATOM 687 C C . ASN A 1 90 ? 5.053 5.256 6.250 1.00 96.50 90 ASN A C 1
ATOM 689 O O . ASN A 1 90 ? 4.420 5.996 7.002 1.00 96.50 90 ASN A O 1
ATOM 693 N N . THR A 1 91 ? 5.128 5.488 4.936 1.00 95.88 91 THR A N 1
ATOM 694 C CA . THR A 1 91 ? 4.430 6.615 4.300 1.00 95.88 91 THR A CA 1
ATOM 695 C C . THR A 1 91 ? 2.934 6.557 4.594 1.00 95.88 91 THR A C 1
ATOM 697 O O . THR A 1 91 ? 2.331 7.572 4.943 1.00 95.88 91 THR A O 1
ATOM 700 N N . LYS A 1 92 ? 2.333 5.363 4.525 1.00 96.50 92 LYS A N 1
ATOM 701 C CA . LYS A 1 92 ? 0.907 5.190 4.793 1.00 96.50 92 LYS A CA 1
ATOM 702 C C . LYS A 1 92 ? 0.534 5.488 6.241 1.00 96.50 92 LYS A C 1
ATOM 704 O O . LYS A 1 92 ? -0.520 6.079 6.477 1.00 96.50 92 LYS A O 1
ATOM 709 N N . LEU A 1 93 ? 1.382 5.107 7.193 1.00 97.69 93 LEU A N 1
ATOM 710 C CA . LEU A 1 93 ? 1.191 5.417 8.607 1.00 97.69 93 LEU A CA 1
ATOM 711 C C . LEU A 1 93 ? 1.210 6.927 8.851 1.00 97.69 93 LEU A C 1
ATOM 713 O O . LEU A 1 93 ? 0.309 7.443 9.508 1.00 97.69 93 LEU A O 1
ATOM 717 N N . GLU A 1 94 ? 2.171 7.645 8.273 1.00 97.88 94 GLU A N 1
ATOM 718 C CA . GLU A 1 94 ? 2.253 9.102 8.418 1.00 97.88 94 GLU A CA 1
ATOM 719 C C . GLU A 1 94 ? 1.057 9.819 7.771 1.00 97.88 94 GLU A C 1
ATOM 721 O O . GLU A 1 94 ? 0.469 10.719 8.377 1.00 97.88 94 GLU A O 1
ATOM 726 N N . GLU A 1 95 ? 0.603 9.374 6.593 1.00 96.31 95 GLU A N 1
ATOM 727 C CA . GLU A 1 95 ? -0.650 9.865 5.998 1.00 96.31 95 GLU A CA 1
ATOM 728 C C . GLU A 1 95 ? -1.849 9.661 6.934 1.00 96.31 95 GLU A C 1
ATOM 730 O O . GLU A 1 95 ? -2.696 10.549 7.074 1.00 96.31 95 GLU A O 1
ATOM 735 N N . MET A 1 96 ? -1.944 8.485 7.561 1.00 96.81 96 MET A N 1
ATOM 736 C CA . MET A 1 96 ? -3.039 8.152 8.470 1.00 96.81 96 MET A CA 1
ATOM 737 C C . MET A 1 96 ? -3.000 8.995 9.740 1.00 96.81 96 MET A C 1
ATOM 739 O O . MET A 1 96 ? -4.042 9.535 10.098 1.00 96.81 96 MET A O 1
ATOM 743 N N . LYS A 1 97 ? -1.830 9.203 10.356 1.00 97.38 97 LYS A N 1
ATOM 744 C CA . LYS A 1 97 ? -1.662 10.097 11.517 1.00 97.38 97 LYS A CA 1
ATOM 745 C C . LYS A 1 97 ? -2.170 11.507 11.226 1.00 97.38 97 LYS A C 1
ATOM 747 O O . LYS A 1 97 ? -2.937 12.074 12.003 1.00 97.38 97 LYS A O 1
ATOM 752 N N . ILE A 1 98 ? -1.806 12.062 10.067 1.00 96.56 98 ILE A N 1
ATOM 753 C CA . ILE A 1 98 ? -2.263 13.396 9.646 1.00 96.56 98 ILE A CA 1
ATOM 754 C C . ILE A 1 98 ? -3.791 13.433 9.503 1.00 96.56 98 ILE A C 1
ATOM 756 O O . ILE A 1 98 ? -4.428 14.409 9.905 1.00 96.56 98 ILE A O 1
ATOM 760 N N . LEU A 1 99 ? -4.391 12.392 8.920 1.00 95.19 99 LEU A N 1
ATOM 761 C CA . LEU A 1 99 ? -5.845 12.297 8.764 1.00 95.19 99 LEU A CA 1
ATOM 762 C C . LEU A 1 99 ? -6.554 12.129 10.111 1.00 95.19 99 LEU A C 1
ATOM 764 O O . LEU A 1 99 ? -7.561 12.791 10.361 1.00 95.19 99 LEU A O 1
ATOM 768 N N . PHE A 1 100 ? -6.029 11.274 10.979 1.00 96.00 100 PHE A N 1
ATOM 769 C CA . PHE A 1 100 ? -6.614 10.967 12.277 1.00 96.00 100 PHE A CA 1
ATOM 770 C C . PHE A 1 100 ? -6.567 12.164 13.220 1.00 96.00 100 PHE A C 1
ATOM 772 O O . PHE A 1 100 ? -7.581 12.471 13.841 1.00 96.00 100 PHE A O 1
ATOM 779 N N . ALA A 1 101 ? -5.477 12.933 13.218 1.00 95.81 101 ALA A N 1
ATOM 780 C CA . ALA A 1 101 ? -5.378 14.185 13.968 1.00 95.81 101 ALA A CA 1
ATOM 781 C C . ALA A 1 101 ? -6.454 15.220 13.577 1.00 95.81 101 ALA A C 1
ATOM 783 O O . ALA A 1 101 ? -6.793 16.100 14.367 1.00 95.81 101 ALA A O 1
ATOM 784 N N . ARG A 1 102 ? -7.010 15.126 12.362 1.00 95.44 102 ARG A N 1
ATOM 785 C CA . ARG A 1 102 ? -8.062 16.022 11.856 1.00 95.44 102 ARG A CA 1
ATOM 786 C C . ARG A 1 102 ? -9.475 15.493 12.092 1.00 95.44 102 ARG A C 1
ATOM 788 O O . ARG A 1 102 ? -10.421 16.259 11.981 1.00 95.44 102 ARG A O 1
ATOM 795 N N . LEU A 1 103 ? -9.658 14.213 12.413 1.00 94.81 103 LEU A N 1
ATOM 796 C CA . LEU A 1 103 ? -10.993 13.651 12.642 1.00 94.81 103 LEU A CA 1
ATOM 797 C C . LEU A 1 103 ? -11.752 14.323 13.803 1.00 94.81 103 LEU A C 1
ATOM 799 O O . LEU A 1 103 ? -12.939 14.605 13.625 1.00 94.81 103 LEU A O 1
ATOM 803 N N . PRO A 1 104 ? -11.118 14.638 14.952 1.00 93.25 104 PRO A N 1
ATOM 804 C CA . PRO A 1 104 ? -11.795 15.313 16.058 1.00 93.25 104 PRO A CA 1
ATOM 805 C C . PRO A 1 104 ? -12.247 16.748 15.759 1.00 93.25 104 PRO A C 1
ATOM 807 O O . PRO A 1 104 ? -13.069 17.275 16.499 1.00 93.25 104 PRO A O 1
ATOM 810 N N . SER A 1 105 ? -11.738 17.396 14.701 1.00 93.44 105 SER A N 1
ATOM 811 C CA . SER A 1 105 ? -12.162 18.758 14.337 1.00 93.44 105 SER A CA 1
ATOM 812 C C . SER A 1 105 ? -13.474 18.798 13.550 1.00 93.44 105 SER A C 1
ATOM 814 O O . SER A 1 105 ? -13.978 19.877 13.239 1.00 93.44 105 SER A O 1
ATOM 816 N N . LEU A 1 106 ? -14.048 17.635 13.227 1.00 93.75 106 LEU A N 1
ATOM 817 C CA . LEU A 1 106 ? -15.369 17.548 12.620 1.00 93.75 106 LEU A CA 1
ATOM 818 C C . LEU A 1 106 ? -16.456 17.934 13.627 1.00 93.75 106 LEU A C 1
ATOM 820 O O . LEU A 1 106 ? -16.399 17.588 14.802 1.00 93.75 106 LEU A O 1
ATOM 824 N N . ASN A 1 107 ? -17.525 18.559 13.128 1.00 87.94 107 ASN A N 1
ATOM 825 C CA . ASN A 1 107 ? -18.648 19.030 13.949 1.00 87.94 107 ASN A CA 1
ATOM 826 C C . ASN A 1 107 ? -19.390 17.913 14.716 1.00 87.94 107 ASN A C 1
ATOM 828 O O . ASN A 1 107 ? -20.215 18.207 15.576 1.00 87.94 107 ASN A O 1
ATOM 832 N N . SER A 1 108 ?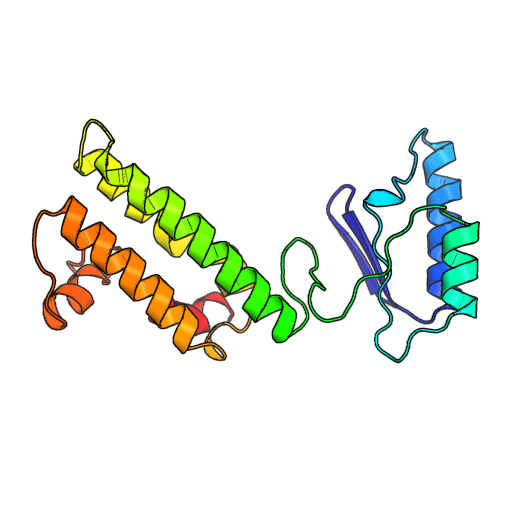 -19.160 16.638 14.383 1.00 94.69 108 SER A N 1
ATOM 833 C CA . SER A 1 108 ? -19.814 15.496 15.021 1.00 94.69 108 SER A CA 1
ATOM 834 C C . SER A 1 108 ? -18.861 14.314 15.176 1.00 94.69 108 SER A C 1
ATOM 836 O O . SER A 1 108 ? -18.384 13.752 14.186 1.00 94.69 108 SER A O 1
ATOM 838 N N . TYR A 1 109 ? -18.676 13.866 16.421 1.00 94.19 109 TYR A N 1
ATOM 839 C CA . TYR A 1 109 ? -17.910 12.659 16.742 1.00 94.19 109 TYR A CA 1
ATOM 840 C C . TYR A 1 109 ? -18.513 11.389 16.136 1.00 94.19 109 TYR A C 1
ATOM 842 O O . TYR A 1 109 ? -17.776 10.475 15.780 1.00 94.19 109 TYR A O 1
ATOM 850 N N . HIS A 1 110 ? -19.833 11.340 15.937 1.00 93.38 110 HIS A N 1
ATOM 851 C CA . HIS A 1 110 ? -20.470 10.216 15.248 1.00 93.38 110 HIS A CA 1
ATOM 852 C C . HIS A 1 110 ? -20.048 10.137 13.779 1.00 93.38 110 HIS A C 1
ATOM 854 O O . HIS A 1 110 ? -19.761 9.047 13.284 1.00 93.38 110 HIS A O 1
ATOM 860 N N . ILE A 1 111 ? -19.964 11.283 13.092 1.00 95.50 111 ILE A N 1
ATOM 861 C CA . ILE A 1 111 ? -19.473 11.346 11.709 1.00 95.50 111 ILE A CA 1
ATOM 862 C C . ILE A 1 111 ? -17.993 10.965 11.670 1.00 95.50 111 ILE A C 1
ATOM 864 O O . ILE A 1 111 ? -17.592 10.151 10.841 1.00 95.50 111 ILE A O 1
ATOM 868 N N . ALA A 1 112 ? -17.191 11.496 12.592 1.00 96.88 112 ALA A N 1
ATOM 869 C CA . ALA A 1 112 ? -15.775 11.164 12.684 1.00 96.88 112 ALA A CA 1
ATOM 870 C C . ALA A 1 112 ? -15.545 9.661 12.924 1.00 96.88 112 ALA A C 1
ATOM 872 O O . ALA A 1 112 ? -14.734 9.046 12.234 1.00 96.88 112 ALA A O 1
ATOM 873 N N . PHE A 1 113 ? -16.307 9.046 13.833 1.00 96.31 113 PHE A N 1
ATOM 874 C CA . PHE A 1 113 ? -16.271 7.604 14.085 1.00 96.31 113 PHE A CA 1
ATOM 875 C C . PHE A 1 113 ? -16.684 6.800 12.849 1.00 96.31 113 PHE A C 1
ATOM 877 O O . PHE A 1 113 ? -16.018 5.829 12.484 1.00 96.31 113 PHE A O 1
ATOM 884 N N . TYR A 1 114 ? -17.757 7.219 12.175 1.00 95.62 114 TYR A N 1
ATOM 885 C CA . TYR A 1 114 ? -18.214 6.578 10.948 1.00 95.62 114 TYR A CA 1
ATOM 886 C C . TYR A 1 114 ? -17.122 6.598 9.869 1.00 95.62 114 TYR A C 1
ATOM 888 O O . TYR A 1 114 ? -16.820 5.560 9.280 1.00 95.62 114 TYR A O 1
ATOM 896 N N . LEU A 1 115 ? -16.473 7.747 9.660 1.00 96.38 115 LEU A N 1
ATOM 897 C CA . LEU A 1 115 ? -15.375 7.901 8.703 1.00 96.38 115 LEU A CA 1
ATOM 898 C C . LEU A 1 115 ? -14.133 7.101 9.099 1.00 96.38 115 LEU A C 1
ATOM 900 O O . LEU A 1 115 ? -13.528 6.458 8.239 1.00 96.38 115 LEU A O 1
ATOM 904 N N . LEU A 1 116 ? -13.765 7.090 10.383 1.00 96.31 116 LEU A N 1
ATOM 905 C CA . LEU A 1 116 ? -12.668 6.261 10.880 1.00 96.31 116 LEU A CA 1
ATOM 906 C C . LEU A 1 116 ? -12.904 4.799 10.493 1.00 96.31 116 LEU A C 1
ATOM 908 O O . LEU A 1 116 ? -12.064 4.184 9.838 1.00 96.31 116 LEU A O 1
ATOM 912 N N . ARG A 1 117 ? -14.080 4.268 10.835 1.00 95.25 117 ARG A N 1
ATOM 913 C CA . ARG A 1 117 ? -14.437 2.868 10.605 1.00 95.25 117 ARG A CA 1
ATOM 914 C C . ARG A 1 117 ? -14.549 2.511 9.122 1.00 95.25 117 ARG A C 1
ATOM 916 O O . ARG A 1 117 ? -14.037 1.474 8.708 1.00 95.25 117 ARG A O 1
ATOM 923 N N . HIS A 1 118 ? -15.257 3.323 8.340 1.00 95.31 118 HIS A N 1
ATOM 924 C CA . HIS A 1 118 ? -15.661 2.970 6.975 1.00 95.31 118 HIS A CA 1
ATOM 925 C C . HIS A 1 118 ? -14.742 3.511 5.885 1.00 95.31 118 HIS A C 1
ATOM 927 O O . HIS A 1 118 ? -14.821 3.042 4.750 1.00 95.31 118 HIS A O 1
ATOM 933 N N . CYS A 1 119 ? -13.870 4.466 6.202 1.00 94.81 119 CYS A N 1
ATOM 934 C CA . CYS A 1 119 ? -13.047 5.121 5.195 1.00 94.81 119 CYS A CA 1
ATOM 935 C C . CYS A 1 119 ? -11.566 5.117 5.552 1.00 94.81 119 CYS A C 1
ATOM 937 O O . CYS A 1 119 ? -10.766 4.821 4.675 1.00 94.81 119 CYS A O 1
ATOM 939 N N . PHE A 1 120 ? -11.179 5.460 6.784 1.00 94.56 120 PHE A N 1
ATOM 940 C CA . PHE A 1 120 ? -9.791 5.857 7.060 1.00 94.56 120 PHE A CA 1
ATOM 941 C C . PHE A 1 120 ? -8.931 4.831 7.792 1.00 94.56 120 PHE A C 1
ATOM 943 O O . PHE A 1 120 ? -7.715 4.900 7.648 1.00 94.56 120 PHE A O 1
ATOM 950 N N . ALA A 1 121 ? -9.523 3.887 8.524 1.00 94.81 121 ALA A N 1
ATOM 951 C CA . ALA A 1 121 ? -8.801 2.767 9.121 1.00 94.81 121 ALA A CA 1
ATOM 952 C C . ALA A 1 121 ? -8.490 1.694 8.054 1.00 94.81 121 ALA A C 1
ATOM 954 O O . ALA A 1 121 ? -7.878 1.974 7.023 1.00 94.81 121 ALA A O 1
ATOM 955 N N . ILE A 1 122 ? -8.952 0.459 8.257 1.00 95.88 122 ILE A N 1
ATOM 956 C CA . ILE A 1 122 ? -8.681 -0.676 7.363 1.00 95.88 122 ILE A CA 1
ATOM 957 C C . ILE A 1 122 ? -8.989 -0.422 5.882 1.00 95.88 122 ILE A C 1
ATOM 959 O O . ILE A 1 122 ? -8.185 -0.855 5.057 1.00 95.88 122 ILE A O 1
ATOM 963 N N . PRO A 1 123 ? -10.062 0.286 5.4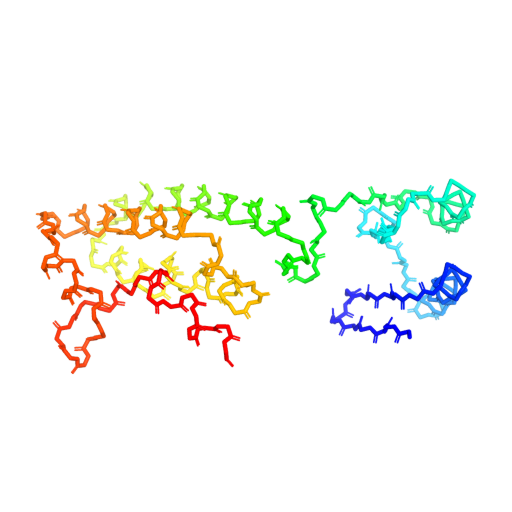82 1.00 95.50 123 PRO A N 1
ATOM 964 C CA . PRO A 1 123 ? -10.313 0.540 4.062 1.00 95.50 123 PRO A CA 1
ATOM 965 C C . PRO A 1 123 ? -9.150 1.252 3.348 1.00 95.50 123 PRO A C 1
ATOM 967 O O . PRO A 1 123 ? -8.855 0.921 2.201 1.00 95.50 123 PRO A O 1
ATOM 970 N N . ARG A 1 124 ? -8.405 2.139 4.031 1.00 94.81 124 ARG A N 1
ATOM 971 C CA . ARG A 1 124 ? -7.183 2.761 3.475 1.00 94.81 1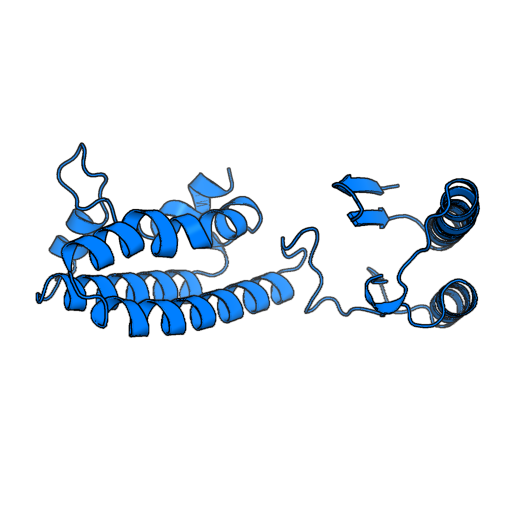24 ARG A CA 1
ATOM 972 C C . ARG A 1 124 ? -5.978 1.827 3.419 1.00 94.81 124 ARG A C 1
ATOM 974 O O . ARG A 1 124 ? -5.077 2.078 2.622 1.00 94.81 124 ARG A O 1
ATOM 981 N N . LEU A 1 125 ? -5.943 0.797 4.258 1.00 96.19 125 LEU A N 1
ATOM 982 C CA . LEU A 1 125 ? -4.866 -0.196 4.304 1.00 96.19 125 LEU A CA 1
ATOM 983 C C . LEU A 1 125 ? -5.133 -1.403 3.408 1.00 96.19 125 LEU A C 1
ATOM 985 O O . LEU A 1 125 ? -4.195 -2.092 3.027 1.00 96.19 125 LEU A O 1
ATOM 989 N N . THR A 1 126 ? -6.394 -1.641 3.045 1.00 96.00 126 THR A N 1
ATOM 990 C CA . THR A 1 126 ? -6.847 -2.861 2.365 1.00 96.00 126 THR A CA 1
ATOM 991 C C . THR A 1 126 ? -6.028 -3.165 1.119 1.00 96.00 126 THR A C 1
ATOM 993 O O . THR A 1 126 ? -5.669 -4.314 0.912 1.00 96.00 126 THR A O 1
ATOM 996 N N . TYR A 1 127 ? -5.684 -2.155 0.317 1.00 96.44 127 TYR A N 1
ATOM 997 C CA . TYR A 1 127 ? -4.848 -2.370 -0.861 1.00 96.44 127 TYR A CA 1
ATOM 998 C C . TYR A 1 127 ? -3.484 -2.975 -0.497 1.00 96.44 127 TYR A C 1
ATOM 1000 O O . TYR A 1 127 ? -3.161 -4.061 -0.962 1.00 96.44 127 TYR A O 1
ATOM 1008 N N . LEU A 1 128 ? -2.741 -2.343 0.417 1.00 96.69 128 LEU A N 1
ATOM 1009 C CA . LEU A 1 128 ? -1.429 -2.835 0.847 1.00 96.69 128 LEU A CA 1
ATOM 1010 C C . LEU A 1 128 ? -1.516 -4.198 1.540 1.00 96.69 128 LEU A C 1
ATOM 1012 O O . LEU A 1 128 ? -0.677 -5.050 1.272 1.00 96.69 128 LEU A O 1
ATOM 1016 N N . LEU A 1 129 ? -2.538 -4.422 2.372 1.00 96.81 129 LEU A N 1
ATOM 1017 C CA . LEU A 1 129 ? -2.769 -5.716 3.029 1.00 96.81 129 LEU A CA 1
ATOM 1018 C C . LEU A 1 129 ? -3.044 -6.842 2.018 1.00 96.81 129 LEU A C 1
ATOM 1020 O O . LEU A 1 129 ? -2.724 -7.992 2.286 1.00 96.81 129 LEU A O 1
ATOM 1024 N N . ARG A 1 130 ? -3.639 -6.524 0.860 1.00 96.81 130 ARG A N 1
ATOM 1025 C CA . ARG A 1 130 ? -3.934 -7.496 -0.206 1.00 96.81 130 ARG A CA 1
ATOM 1026 C C . ARG A 1 130 ? -2.753 -7.745 -1.136 1.00 96.81 130 ARG A C 1
ATOM 1028 O O . ARG A 1 130 ? -2.646 -8.828 -1.694 1.00 96.81 130 ARG A O 1
ATOM 1035 N N . THR A 1 131 ? -1.902 -6.746 -1.358 1.00 95.94 131 THR A N 1
ATOM 1036 C CA . THR A 1 131 ? -0.832 -6.825 -2.366 1.00 95.94 131 THR A CA 1
ATOM 1037 C C . THR A 1 131 ? 0.548 -7.081 -1.779 1.00 95.94 131 THR A C 1
ATOM 1039 O O . THR A 1 131 ? 1.489 -7.335 -2.525 1.00 95.94 131 THR A O 1
ATOM 1042 N N . THR A 1 132 ? 0.695 -6.985 -0.459 1.00 95.25 132 THR A N 1
ATOM 1043 C CA . THR A 1 132 ? 1.987 -7.050 0.227 1.00 95.25 132 THR A CA 1
ATOM 1044 C C . THR A 1 132 ? 1.910 -8.078 1.347 1.00 95.25 132 THR A C 1
ATOM 1046 O O . THR A 1 132 ? 0.918 -8.079 2.075 1.00 95.25 132 THR A O 1
ATOM 1049 N N . PRO A 1 133 ? 2.944 -8.910 1.560 1.00 95.00 133 PRO A N 1
ATOM 1050 C CA . PRO A 1 133 ? 2.981 -9.843 2.679 1.00 95.00 133 PRO A CA 1
ATOM 1051 C C . PRO A 1 133 ? 3.234 -9.107 4.006 1.00 95.00 133 PRO A C 1
ATOM 1053 O O . PRO A 1 133 ? 4.320 -9.174 4.587 1.00 95.00 133 PRO A O 1
ATOM 1056 N N . THR A 1 134 ? 2.246 -8.338 4.471 1.00 96.31 134 THR A N 1
ATOM 1057 C CA . THR A 1 134 ? 2.410 -7.391 5.582 1.00 96.31 134 THR A CA 1
ATOM 1058 C C . THR A 1 134 ? 2.637 -8.072 6.927 1.00 96.31 134 THR A C 1
ATOM 1060 O O . THR A 1 134 ? 3.180 -7.436 7.823 1.00 96.31 134 THR A O 1
ATOM 1063 N N . TRP A 1 135 ? 2.288 -9.356 7.078 1.00 95.56 135 TRP A N 1
ATOM 1064 C CA . TRP A 1 135 ? 2.551 -10.125 8.305 1.00 95.56 135 TRP A CA 1
ATOM 1065 C C . TRP A 1 135 ? 4.045 -10.248 8.629 1.00 95.56 135 TRP A C 1
ATOM 1067 O O . TRP A 1 135 ? 4.396 -10.473 9.777 1.00 95.56 135 TRP A O 1
ATOM 1077 N N . ASN A 1 136 ? 4.933 -10.041 7.651 1.00 96.19 136 ASN A N 1
ATOM 1078 C CA . ASN A 1 136 ? 6.377 -9.978 7.887 1.00 96.19 136 ASN A CA 1
ATOM 1079 C C . ASN A 1 136 ? 6.824 -8.673 8.582 1.00 96.19 136 ASN A C 1
ATOM 1081 O O . ASN A 1 136 ? 7.995 -8.537 8.928 1.00 96.19 136 ASN A O 1
ATOM 1085 N N . PHE A 1 137 ? 5.923 -7.703 8.760 1.00 96.44 137 PHE A N 1
ATOM 1086 C CA . PHE A 1 137 ? 6.202 -6.384 9.326 1.00 96.44 137 PHE A CA 1
ATOM 1087 C C . PHE A 1 137 ? 5.323 -6.146 10.562 1.00 96.44 137 PHE A C 1
ATOM 1089 O O . PHE A 1 137 ? 4.466 -5.265 10.591 1.00 96.44 137 PHE A O 1
ATOM 1096 N N . GLU A 1 138 ? 5.507 -6.955 11.602 1.00 96.44 138 GLU A N 1
ATOM 1097 C CA . GLU A 1 138 ? 4.660 -6.890 12.800 1.00 96.44 138 GLU A CA 1
ATOM 1098 C C . GLU A 1 138 ? 4.713 -5.519 13.488 1.00 96.44 138 GLU A C 1
ATOM 1100 O O . GLU A 1 138 ? 3.674 -4.986 13.870 1.00 96.44 138 GLU A O 1
ATOM 1105 N N . GLU A 1 139 ? 5.891 -4.904 13.605 1.00 97.44 139 GLU A N 1
ATOM 1106 C CA . GLU A 1 139 ? 6.069 -3.618 14.296 1.00 97.44 139 GLU A CA 1
ATOM 1107 C C . GLU A 1 139 ? 5.225 -2.490 13.675 1.00 97.44 139 GLU A C 1
ATOM 1109 O O . GLU A 1 139 ? 4.551 -1.732 14.383 1.00 97.44 139 GLU A O 1
ATOM 1114 N N . ILE A 1 140 ? 5.188 -2.407 12.340 1.00 97.44 140 ILE A N 1
ATOM 1115 C CA . ILE A 1 140 ? 4.403 -1.373 11.658 1.00 97.44 140 ILE A CA 1
ATOM 1116 C C . ILE A 1 140 ? 2.900 -1.662 11.741 1.00 97.44 140 ILE A C 1
ATOM 1118 O O . ILE A 1 140 ? 2.112 -0.733 11.906 1.00 97.44 140 ILE A O 1
ATOM 1122 N N . LEU A 1 141 ? 2.485 -2.936 11.716 1.00 97.75 141 LEU A N 1
ATOM 1123 C CA . LEU A 1 141 ? 1.084 -3.326 11.928 1.00 97.75 141 LEU A CA 1
ATOM 1124 C C . LEU A 1 141 ? 0.589 -2.923 13.322 1.00 97.75 141 LEU A C 1
ATOM 1126 O O . LEU A 1 141 ? -0.483 -2.329 13.441 1.00 97.75 141 LEU A O 1
ATOM 1130 N N . HIS A 1 142 ? 1.396 -3.154 14.358 1.00 97.62 142 HIS A N 1
ATOM 1131 C CA . HIS A 1 142 ? 1.081 -2.702 15.715 1.00 97.62 142 HIS A CA 1
ATOM 1132 C C . HIS A 1 142 ? 1.037 -1.173 15.817 1.00 97.62 142 HIS A C 1
ATOM 1134 O O . HIS A 1 142 ? 0.212 -0.628 16.553 1.00 97.62 142 HIS A O 1
ATOM 1140 N N . SER A 1 143 ? 1.880 -0.472 15.056 1.00 98.25 143 SER A N 1
ATOM 1141 C CA . SER A 1 143 ? 1.852 0.992 14.988 1.00 98.25 143 SER A CA 1
ATOM 1142 C C . SER A 1 143 ? 0.545 1.508 14.375 1.00 98.25 143 SER A C 1
ATOM 1144 O O . SER A 1 143 ? -0.060 2.427 14.927 1.00 98.25 143 SER A O 1
ATOM 1146 N N . PHE A 1 144 ? 0.045 0.879 13.302 1.00 98.06 144 PHE A N 1
ATOM 1147 C CA . PHE A 1 144 ? -1.286 1.185 12.760 1.00 98.06 144 PHE A CA 1
ATOM 1148 C C . PHE A 1 144 ? -2.393 0.935 13.787 1.00 98.06 144 PHE A C 1
ATOM 1150 O O . PHE A 1 144 ? -3.254 1.792 13.980 1.00 98.06 144 PHE A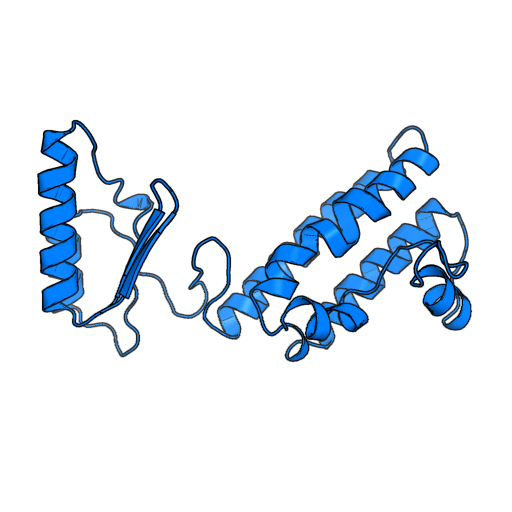 O 1
ATOM 1157 N N . ASP A 1 145 ? -2.370 -0.215 14.460 1.00 97.81 145 ASP A N 1
ATOM 1158 C CA . ASP A 1 145 ? -3.395 -0.577 15.442 1.00 97.81 145 ASP A CA 1
ATOM 1159 C C . ASP A 1 145 ? -3.416 0.375 16.639 1.00 97.81 145 ASP A C 1
ATOM 1161 O O . ASP A 1 145 ? -4.487 0.744 17.123 1.00 97.81 145 ASP A O 1
ATOM 1165 N N . THR A 1 146 ? -2.238 0.810 17.084 1.00 97.69 146 THR A N 1
ATOM 1166 C CA . THR A 1 146 ? -2.080 1.794 18.161 1.00 97.69 146 THR A CA 1
ATOM 1167 C C . THR A 1 146 ? -2.681 3.138 17.764 1.00 97.69 146 THR A C 1
ATOM 1169 O O . THR A 1 146 ? -3.453 3.719 18.526 1.00 97.69 146 THR A O 1
ATOM 1172 N N . GLU A 1 147 ? -2.393 3.602 16.551 1.00 97.88 147 GLU A N 1
ATOM 1173 C CA . GLU A 1 147 ? -2.888 4.876 16.025 1.00 97.88 147 GLU A CA 1
ATOM 1174 C C . GLU A 1 147 ? -4.419 4.854 15.836 1.00 97.88 147 GLU A C 1
ATOM 1176 O O . GLU A 1 147 ? -5.132 5.784 16.230 1.00 97.88 147 GLU A O 1
ATOM 1181 N N . ILE A 1 148 ? -4.959 3.739 15.326 1.00 97.56 148 ILE A N 1
ATOM 1182 C CA . ILE A 1 148 ? -6.407 3.512 15.206 1.00 97.56 148 ILE A CA 1
ATOM 1183 C C . ILE A 1 148 ? -7.071 3.503 16.590 1.00 97.56 148 ILE A C 1
ATOM 1185 O O . ILE A 1 148 ? -8.105 4.153 16.775 1.00 97.56 148 ILE A O 1
ATOM 1189 N N . ARG A 1 149 ? -6.493 2.788 17.564 1.00 97.50 149 ARG A N 1
ATOM 1190 C CA . ARG A 1 149 ? -7.014 2.711 18.938 1.00 97.50 149 ARG A CA 1
ATOM 1191 C C . ARG A 1 149 ? -7.016 4.077 19.610 1.00 97.50 149 ARG A C 1
ATOM 1193 O O . ARG A 1 149 ? -8.052 4.464 20.139 1.00 97.50 149 ARG A O 1
ATOM 1200 N N . SER A 1 150 ? -5.907 4.812 19.552 1.00 97.25 150 SER A N 1
ATOM 1201 C CA . SER A 1 150 ? -5.788 6.142 20.164 1.00 97.25 150 SER A CA 1
ATOM 1202 C C . SER A 1 150 ? -6.813 7.126 19.589 1.00 97.25 150 SER A C 1
ATOM 1204 O O . SER A 1 150 ? -7.488 7.862 20.318 1.00 97.25 150 SER A O 1
ATOM 1206 N N . THR A 1 151 ? -7.018 7.075 18.272 1.00 96.88 151 THR A N 1
ATOM 1207 C CA . THR A 1 151 ? -8.047 7.881 17.608 1.00 96.88 151 THR A CA 1
ATOM 1208 C C . THR A 1 151 ? -9.443 7.475 18.067 1.00 96.88 151 THR A C 1
ATOM 1210 O O . THR A 1 151 ? -10.260 8.332 18.393 1.00 96.88 151 THR A O 1
ATOM 1213 N N . LEU A 1 152 ? -9.728 6.174 18.151 1.00 96.88 152 LEU A N 1
ATOM 1214 C CA . LEU A 1 152 ? -11.018 5.677 18.622 1.00 96.88 152 LEU A CA 1
ATOM 1215 C C . LEU A 1 152 ? -11.302 6.088 20.077 1.00 96.88 152 LEU A C 1
ATOM 1217 O O . LEU A 1 152 ? -12.412 6.525 20.370 1.00 96.88 152 LEU A O 1
ATOM 1221 N N . GLU A 1 153 ? -10.314 5.995 20.966 1.00 96.94 153 GLU A N 1
ATOM 1222 C CA . GLU A 1 153 ? -10.403 6.457 22.360 1.00 96.94 153 GLU A CA 1
ATOM 1223 C C . GLU A 1 153 ? -10.757 7.945 22.441 1.00 96.94 153 GLU A C 1
ATOM 1225 O O . GLU A 1 153 ? -11.651 8.333 23.196 1.00 96.94 153 GLU A O 1
ATOM 1230 N N . THR A 1 154 ? -10.120 8.760 21.596 1.00 95.94 154 THR A N 1
ATOM 1231 C CA . THR A 1 154 ? -10.397 10.199 21.487 1.00 95.94 154 THR A CA 1
ATOM 1232 C C . THR A 1 154 ? -11.835 10.460 21.038 1.00 95.94 154 THR A C 1
ATOM 1234 O O . THR A 1 154 ? -12.543 11.252 21.657 1.00 95.94 154 THR A O 1
ATOM 1237 N N . LEU A 1 155 ? -12.304 9.770 19.993 1.00 95.44 155 LEU A N 1
ATOM 1238 C CA . LEU A 1 155 ? -13.656 9.961 19.451 1.00 95.44 155 LEU A CA 1
ATOM 1239 C C . LEU A 1 155 ? -14.758 9.478 20.403 1.00 95.44 155 LEU A C 1
ATOM 1241 O O . LEU A 1 155 ? -15.845 10.053 20.428 1.00 95.44 155 LEU A O 1
ATOM 1245 N N . LEU A 1 156 ? -14.494 8.416 21.166 1.00 94.25 156 LEU A N 1
ATOM 1246 C CA . LEU A 1 156 ? -15.427 7.866 22.152 1.00 94.25 156 LEU A CA 1
ATOM 1247 C C . LEU A 1 156 ? -15.323 8.546 23.522 1.00 94.25 156 LEU A C 1
ATOM 1249 O O . LEU A 1 156 ? -16.141 8.259 24.397 1.00 94.25 156 LEU A O 1
ATOM 1253 N N . ASN A 1 157 ? -14.324 9.410 23.717 1.00 94.12 157 ASN A N 1
ATOM 1254 C CA . ASN A 1 157 ? -13.992 10.024 24.999 1.00 94.12 157 ASN A CA 1
ATOM 1255 C C . ASN A 1 157 ? -13.869 8.979 26.130 1.00 94.12 157 ASN A C 1
ATOM 1257 O O . ASN A 1 157 ? -14.433 9.123 27.218 1.00 94.12 157 ASN A O 1
ATOM 1261 N N . THR A 1 158 ? -13.184 7.868 25.850 1.00 95.00 158 THR A N 1
ATOM 1262 C CA . THR A 1 158 ? -12.999 6.768 26.804 1.00 95.00 158 THR A CA 1
ATOM 1263 C C . THR A 1 158 ? -11.684 6.047 26.564 1.00 95.00 158 THR A C 1
ATOM 1265 O O . THR A 1 158 ? -11.163 6.054 25.456 1.00 95.00 158 THR A O 1
ATOM 1268 N N . THR A 1 159 ? -11.173 5.373 27.590 1.00 95.25 159 THR A N 1
ATOM 1269 C CA . THR A 1 159 ? -10.012 4.496 27.458 1.00 95.25 159 THR A CA 1
ATOM 1270 C C . THR A 1 159 ? -10.454 3.067 27.156 1.00 95.25 159 THR A C 1
ATOM 1272 O O . THR A 1 159 ? -11.353 2.493 27.794 1.00 95.25 159 THR A O 1
ATOM 1275 N N . LEU A 1 160 ? -9.806 2.463 26.167 1.00 94.62 160 LEU A N 1
ATOM 1276 C CA . LEU A 1 160 ? -9.999 1.076 25.789 1.00 94.62 160 LEU A CA 1
ATOM 1277 C C . LEU A 1 160 ? -8.891 0.277 26.464 1.00 94.62 160 LEU A C 1
ATOM 1279 O O . LEU A 1 160 ? -7.748 0.320 26.042 1.00 94.62 160 LEU A O 1
ATOM 1283 N N . SER A 1 161 ? -9.208 -0.467 27.525 1.00 95.50 161 SER A N 1
ATOM 1284 C CA . SER A 1 161 ? -8.302 -1.512 28.024 1.00 95.50 161 SER A CA 1
ATOM 1285 C C . SER A 1 161 ? -8.114 -2.602 26.963 1.00 95.50 161 SER A C 1
ATOM 1287 O O . SER A 1 161 ? -8.907 -2.684 26.028 1.00 95.50 161 SER A O 1
ATOM 1289 N N . GLU A 1 162 ? -7.130 -3.491 27.119 1.00 94.88 162 GLU A N 1
ATOM 1290 C CA . GLU A 1 162 ? -6.889 -4.575 26.147 1.00 94.88 162 GLU A CA 1
ATOM 1291 C C . GLU A 1 162 ? -8.152 -5.383 25.813 1.00 94.88 162 GLU A C 1
ATOM 1293 O O . GLU A 1 162 ? -8.467 -5.610 24.649 1.00 94.88 162 GLU A O 1
ATOM 1298 N N . GLN A 1 163 ? -8.942 -5.742 26.827 1.00 95.62 163 GLN A N 1
ATOM 1299 C CA . GLN A 1 163 ? -10.197 -6.474 26.633 1.00 95.62 163 GLN A CA 1
ATOM 1300 C C . GLN A 1 163 ? -11.234 -5.657 25.849 1.00 95.62 163 GLN A C 1
ATOM 1302 O O . GLN A 1 163 ? -11.886 -6.184 24.946 1.00 95.62 163 GLN A O 1
ATOM 1307 N N . LYS A 1 164 ? -11.375 -4.361 26.161 1.00 95.62 164 LYS A N 1
ATOM 1308 C CA . LYS A 1 164 ? -12.282 -3.463 25.433 1.00 95.62 164 LYS A CA 1
ATOM 1309 C C . LYS A 1 164 ? -11.809 -3.234 24.003 1.00 95.62 164 LYS A C 1
ATOM 1311 O O . LYS A 1 164 ? -12.646 -3.128 23.115 1.00 95.62 164 LYS A O 1
ATOM 1316 N N . TRP A 1 165 ? -10.498 -3.175 23.777 1.00 97.06 165 TRP A N 1
ATOM 1317 C CA . TRP A 1 165 ? -9.922 -3.040 22.447 1.00 97.06 165 TRP A CA 1
ATOM 1318 C C . TRP A 1 165 ? -10.202 -4.280 21.601 1.00 97.06 165 TRP A C 1
ATOM 1320 O O . TRP A 1 165 ? -10.722 -4.147 20.499 1.00 97.06 165 TRP A O 1
ATOM 1330 N N . ILE A 1 166 ? -9.977 -5.482 22.144 1.00 95.31 166 ILE A N 1
ATOM 1331 C CA . ILE A 1 166 ? -10.340 -6.742 21.478 1.00 95.31 166 ILE A CA 1
ATOM 1332 C C . ILE A 1 166 ? -11.820 -6.732 21.081 1.00 95.31 166 ILE A C 1
ATOM 1334 O O . ILE A 1 166 ? -12.132 -6.977 19.919 1.00 95.31 166 ILE A O 1
ATOM 1338 N N . LEU A 1 167 ? -12.722 -6.389 22.008 1.00 95.56 167 LEU A N 1
ATOM 1339 C CA . LEU A 1 167 ? -14.158 -6.318 21.730 1.00 95.56 167 LEU A CA 1
ATOM 1340 C C . LEU A 1 167 ? -14.492 -5.256 20.670 1.00 95.56 167 LEU A C 1
ATOM 1342 O O . LEU A 1 167 ? -15.231 -5.537 19.731 1.00 95.56 167 LEU A O 1
ATOM 1346 N N . ALA A 1 168 ? -13.929 -4.050 20.776 1.00 95.75 168 ALA A N 1
ATOM 1347 C CA . ALA A 1 168 ? -14.136 -2.971 19.809 1.00 95.75 168 ALA A CA 1
ATOM 1348 C C . ALA A 1 168 ? -13.683 -3.364 18.393 1.00 95.75 168 ALA A C 1
ATOM 1350 O O . ALA A 1 168 ? -14.334 -2.991 17.410 1.00 95.75 168 ALA A O 1
ATOM 1351 N N . SER A 1 169 ? -12.619 -4.162 18.295 1.00 96.00 169 SER A N 1
ATOM 1352 C CA . SER A 1 169 ? -12.097 -4.678 17.033 1.00 96.00 169 SER A CA 1
ATOM 1353 C C . SER A 1 169 ? -12.907 -5.813 16.421 1.00 96.00 169 SER A C 1
ATOM 1355 O O . SER A 1 169 ? -12.644 -6.178 15.274 1.00 96.00 169 SER A O 1
ATOM 1357 N N . LEU A 1 170 ? -13.897 -6.370 17.117 1.00 95.62 170 LEU A N 1
ATOM 1358 C CA . LEU A 1 170 ? -14.773 -7.376 16.530 1.00 95.62 170 LEU A CA 1
ATOM 1359 C C . LEU A 1 170 ? -15.780 -6.753 15.545 1.00 95.62 170 LEU A C 1
ATOM 1361 O O . LEU A 1 170 ? -16.121 -5.568 15.643 1.00 95.62 170 LEU A O 1
ATOM 1365 N N . PRO A 1 171 ? -16.292 -7.536 14.579 1.00 94.25 171 PRO A N 1
ATOM 1366 C CA . PRO A 1 171 ? -17.407 -7.120 13.738 1.00 94.25 171 PRO A CA 1
ATOM 1367 C C . PRO A 1 171 ? -18.658 -6.725 14.544 1.00 94.25 171 PRO A C 1
ATOM 1369 O O . PRO A 1 171 ? -18.936 -7.263 15.614 1.00 94.25 171 PRO A O 1
ATOM 1372 N N . VAL A 1 172 ? -19.466 -5.815 13.992 1.00 94.12 172 VAL A N 1
ATOM 1373 C CA . VAL A 1 172 ? -20.679 -5.319 14.671 1.00 94.12 172 VAL A CA 1
ATOM 1374 C C . VAL A 1 172 ? -21.728 -6.410 14.881 1.00 94.12 172 VAL A C 1
ATOM 1376 O O . VAL A 1 172 ? -22.406 -6.416 15.902 1.00 94.12 172 VAL A O 1
ATOM 1379 N N . ASN A 1 173 ? -21.836 -7.373 13.963 1.00 94.75 173 ASN A N 1
ATOM 1380 C CA . ASN A 1 173 ? -22.790 -8.480 14.086 1.00 94.75 173 ASN A CA 1
ATOM 1381 C C . ASN A 1 173 ? -22.471 -9.454 15.236 1.00 94.75 173 ASN A C 1
ATOM 1383 O O . ASN A 1 173 ? -23.326 -10.261 15.582 1.00 94.75 173 ASN A O 1
ATOM 1387 N N . VAL A 1 174 ? -21.279 -9.371 15.833 1.00 94.81 174 VAL A N 1
ATOM 1388 C CA . VAL A 1 174 ? -20.891 -10.142 17.026 1.00 94.81 174 VAL A CA 1
ATOM 1389 C C . VAL A 1 174 ? -20.678 -9.244 18.253 1.00 94.81 174 VAL A C 1
ATOM 1391 O O . VAL A 1 174 ? -20.055 -9.659 19.225 1.00 94.81 174 VAL A O 1
ATOM 1394 N N . GLY A 1 175 ? -21.192 -8.008 18.221 1.00 92.75 175 GLY A N 1
ATOM 1395 C CA . GLY A 1 175 ? -21.187 -7.090 19.365 1.00 92.75 175 GLY A CA 1
ATOM 1396 C C . GLY A 1 175 ? -19.964 -6.175 19.484 1.00 92.75 175 GLY A C 1
ATOM 1397 O O . GLY A 1 175 ? -19.827 -5.496 20.498 1.00 92.75 175 GLY A O 1
ATOM 1398 N N . GLY A 1 176 ? -19.084 -6.132 18.477 1.00 95.75 176 GLY A N 1
ATOM 1399 C CA . GLY A 1 176 ? -17.974 -5.176 18.434 1.00 95.75 176 GLY A CA 1
ATOM 1400 C C . GLY A 1 176 ? -18.336 -3.825 17.810 1.00 95.75 176 GLY A C 1
ATOM 1401 O O . GLY A 1 176 ? -19.464 -3.598 17.375 1.00 95.75 176 GLY A O 1
ATOM 1402 N N . LEU A 1 177 ? -17.357 -2.918 17.718 1.00 95.19 177 LEU A N 1
ATOM 1403 C CA . LEU A 1 177 ? -17.524 -1.613 17.056 1.00 95.19 177 LEU A CA 1
ATOM 1404 C C . LEU A 1 177 ? -17.183 -1.659 15.560 1.00 95.19 177 LEU A C 1
ATOM 1406 O O . LEU A 1 177 ? -17.464 -0.710 14.826 1.00 95.19 177 LEU A O 1
ATOM 1410 N N . GLY A 1 178 ? -16.599 -2.761 15.084 1.00 94.06 178 GLY A N 1
ATOM 1411 C CA . GLY A 1 178 ? -16.208 -2.943 13.690 1.00 94.06 178 GLY A CA 1
ATOM 1412 C C . GLY A 1 178 ? -14.941 -2.188 13.287 1.00 94.06 178 GLY A C 1
ATOM 1413 O O . GLY A 1 178 ? -14.685 -2.071 12.090 1.00 94.06 178 GLY A O 1
ATOM 1414 N N . VAL A 1 179 ? -14.156 -1.693 14.249 1.00 95.50 179 VAL A N 1
ATOM 1415 C CA . VAL A 1 179 ? -12.860 -1.034 14.007 1.00 95.50 179 VAL A CA 1
ATOM 1416 C C . VAL A 1 179 ? -11.757 -2.092 14.062 1.00 95.50 179 VAL A C 1
ATOM 1418 O O . VAL A 1 179 ? -11.096 -2.289 15.078 1.00 95.50 179 VAL A O 1
ATOM 1421 N N . ARG A 1 180 ? -11.641 -2.849 12.969 1.00 95.06 180 ARG A N 1
ATOM 1422 C CA . ARG A 1 180 ? -10.756 -4.018 12.853 1.00 95.06 180 ARG A CA 1
ATOM 1423 C C . ARG A 1 180 ? -9.274 -3.627 12.974 1.00 95.06 180 ARG A C 1
ATOM 1425 O O . ARG A 1 180 ? -8.897 -2.529 12.570 1.00 95.06 180 ARG A O 1
ATOM 1432 N N . LYS A 1 181 ? -8.450 -4.560 13.457 1.00 96.25 181 LYS A N 1
ATOM 1433 C CA . LYS A 1 181 ? -6.988 -4.428 13.515 1.00 96.25 181 LYS A CA 1
ATOM 1434 C C . LYS A 1 181 ? -6.343 -4.784 12.179 1.00 96.25 181 LYS A C 1
ATOM 1436 O O . LYS A 1 181 ? -6.803 -5.698 11.493 1.00 96.25 181 LYS A O 1
ATOM 1441 N N . ALA A 1 182 ? -5.280 -4.079 11.818 1.00 97.00 182 ALA A N 1
ATOM 1442 C CA . ALA A 1 182 ? -4.449 -4.382 10.664 1.00 97.00 182 ALA A CA 1
ATOM 1443 C C . ALA A 1 182 ? -3.686 -5.697 10.877 1.00 97.00 182 ALA A C 1
ATOM 1445 O O . ALA A 1 182 ? -3.615 -6.503 9.951 1.00 97.00 182 ALA A O 1
ATOM 1446 N N . SER A 1 183 ? -3.193 -5.947 12.096 1.00 96.81 183 SER A N 1
ATOM 1447 C CA . SER A 1 183 ? -2.525 -7.204 12.471 1.00 96.81 183 SER A CA 1
ATOM 1448 C C . SER A 1 183 ? -3.415 -8.434 12.256 1.00 96.81 183 SER A C 1
ATOM 1450 O O . SER A 1 183 ? -3.007 -9.369 11.570 1.00 96.81 183 SER A O 1
ATOM 1452 N N . ASP A 1 184 ? -4.663 -8.391 12.733 1.00 95.75 184 ASP A N 1
ATOM 1453 C CA . ASP A 1 184 ? -5.643 -9.476 12.556 1.00 95.75 184 ASP A CA 1
ATOM 1454 C C . ASP A 1 184 ? -5.986 -9.744 11.078 1.00 95.75 184 ASP A C 1
ATOM 1456 O O . ASP A 1 184 ? -6.445 -10.832 10.724 1.00 95.75 184 ASP A O 1
ATOM 1460 N N . LEU A 1 185 ? -5.824 -8.738 10.212 1.00 96.25 185 LEU A N 1
ATOM 1461 C CA . LEU A 1 185 ? -6.195 -8.807 8.799 1.00 96.25 185 LEU A CA 1
ATOM 1462 C C . LEU A 1 185 ? -5.019 -9.071 7.858 1.00 96.25 185 LEU A C 1
ATOM 1464 O O . LEU A 1 185 ? -5.263 -9.421 6.708 1.00 96.25 185 LEU A O 1
ATOM 1468 N N . ALA A 1 186 ? -3.775 -8.946 8.318 1.00 96.19 186 ALA A N 1
ATOM 1469 C CA . ALA A 1 186 ? -2.583 -9.030 7.475 1.00 96.19 186 ALA A CA 1
ATOM 1470 C C . ALA A 1 186 ? -2.488 -10.334 6.670 1.00 96.19 186 ALA A C 1
ATOM 1472 O O . ALA A 1 186 ? -2.217 -10.303 5.476 1.00 96.19 186 ALA A O 1
ATOM 1473 N N . ILE A 1 187 ? -2.738 -11.476 7.313 1.00 95.81 187 ILE A N 1
ATOM 1474 C CA . ILE A 1 187 ? -2.741 -12.784 6.647 1.00 95.81 187 ILE A CA 1
ATOM 1475 C C . ILE A 1 187 ? -4.009 -12.982 5.797 1.00 95.81 187 ILE A C 1
ATOM 1477 O O . ILE A 1 187 ? -3.879 -13.209 4.595 1.00 95.81 187 ILE A O 1
ATOM 1481 N N . PRO A 1 188 ? -5.237 -12.894 6.354 1.00 96.00 188 PRO A N 1
ATOM 1482 C CA . PRO A 1 188 ? -6.443 -13.222 5.591 1.00 96.00 188 PRO A CA 1
ATOM 1483 C C . PRO A 1 188 ? -6.774 -12.223 4.477 1.00 96.00 188 PRO A C 1
ATOM 1485 O O . PRO A 1 188 ? -7.591 -12.542 3.624 1.00 96.00 188 PRO A O 1
ATOM 1488 N N . ALA A 1 189 ? -6.213 -11.011 4.482 1.00 95.25 189 ALA A N 1
ATOM 1489 C CA . ALA A 1 189 ? -6.396 -10.077 3.375 1.00 95.25 189 ALA A 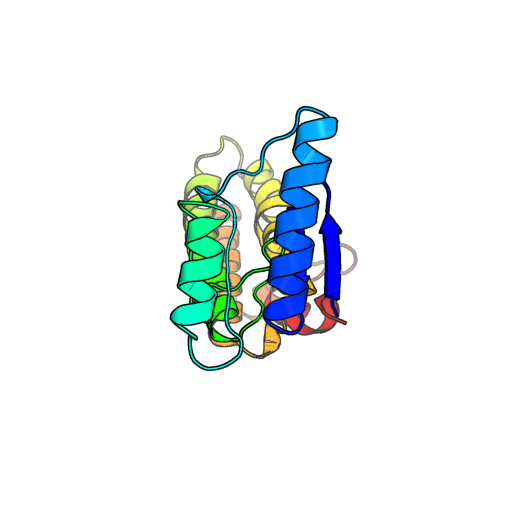CA 1
ATOM 1490 C C . ALA A 1 189 ? -5.554 -10.448 2.147 1.00 95.25 189 ALA A C 1
ATOM 1492 O O . ALA A 1 189 ? -5.967 -10.139 1.032 1.00 95.25 189 ALA A O 1
ATOM 1493 N N . PHE A 1 190 ? -4.391 -11.067 2.348 1.00 94.44 190 PHE A N 1
ATOM 1494 C CA . PHE A 1 190 ? -3.462 -11.405 1.272 1.00 94.44 190 PHE A CA 1
ATOM 1495 C C . PHE A 1 190 ? -3.782 -12.739 0.589 1.00 94.44 190 PHE A C 1
ATOM 1497 O O . PHE A 1 190 ? -3.534 -12.878 -0.607 1.00 94.44 190 PHE A O 1
ATOM 1504 N N . LEU A 1 191 ? -4.291 -13.712 1.355 1.00 88.56 191 LEU A N 1
ATOM 1505 C CA . LEU A 1 191 ? -4.737 -15.019 0.855 1.00 88.56 191 LEU A CA 1
ATOM 1506 C C . LEU A 1 191 ? -6.021 -14.901 0.020 1.00 88.56 191 LEU A C 1
ATOM 1508 O O . LEU A 1 191 ? -6.116 -15.643 -0.981 1.00 88.56 191 LEU A O 1
#

Organism: Photinus pyralis (NCBI:txid7054)

Secondary structure (DSSP, 8-state):
-EEEEETTEEEEES-HHHHHHHHHHHHHHHHHTT----GGG-EE--SSS--HHHHHHHHHHSTTPEEPPGGG-EETTEESSHHHHHHHHHHHHHHHHHHHHHGGGSS-HHHHHHHIIIIISHHHHHHHHHHS-GGG-HHHHHHHHHHHHHHHHHHHTS---HHHHHHHTS-GGGTS-----HHHHHHHHH-

Foldseek 3Di:
DDWDDDPPDIDDDDDLVVVLVVVLVCQVVCVVVPHHDDQQPAEDEDPDDDDPVSVVSVCVSRPNHHYDDLQCDDDVLQRPDPNNLVVSLVVLLVVLLVVLVCLVVDPALVVSLVCLQPPRQCVSCLVHLQRDLCLVPVPSLVSSLVSSQVSVCVSVVHHQDPVNSVQQQDDVVVPHVNRHGSNVSSVVSHD

Sequence (191 aa):
ELNVWYLDDGTLAGDSASVLSDFAQIIHESRKIGLEINPSKCELHFMSDTDEEVLKRFQLLSPGIRSITKDNLTLLGAPLTSKAAMCCLNTKLEEMKILFARLPSLNSYHIAFYLLRHCFAIPRLTYLLRTTPTWNFEEILHSFDTEIRSTLETLLNTTLSEQKWILASLPVNVGGLGVRKASDLAIPAFL

pLDDT: mean 93.88, std 3.52, range [78.0, 98.25]

Radius of gyration: 21.8 Å; chains: 1; bounding box: 48×34×63 Å